Protein AF-A0A9P0AVJ1-F1 (afdb_monomer)

Sequence (178 aa):
MFFQSICCAILVTCVFGRQLQISNSFMTGITVSVTGYSDIQMSSLSNHNLNVEEPWSGIITACHSYCGDDVRTQAQLTLSSKGDSYAVSLVNGFNIRIRIETQKPCNGTLCYSDLLSLCPQENRIIKSNRVVACMNTPSLFEKECPEAIVTDGEKSSKTKSCHNPGQLYRVNFGKDFE

Radius of gyration: 19.52 Å; Cα contacts (8 Å, |Δi|>4): 404; chains: 1; bounding box: 39×33×84 Å

Mean predicted aligned error: 6.67 Å

pLDDT: mean 88.77, std 14.15, range [38.09, 98.12]

Structure (mmCIF, N/CA/C/O backbone):
data_AF-A0A9P0AVJ1-F1
#
_entry.id   AF-A0A9P0AVJ1-F1
#
loop_
_atom_site.group_PDB
_atom_site.id
_atom_site.type_symbol
_atom_site.label_atom_id
_atom_site.label_alt_id
_atom_site.label_comp_id
_atom_site.label_asym_id
_atom_site.label_entity_id
_atom_site.label_seq_id
_atom_site.pdbx_PDB_ins_code
_atom_site.Cartn_x
_atom_site.Cartn_y
_atom_site.Cartn_z
_atom_site.occupancy
_atom_site.B_iso_or_equiv
_atom_site.auth_seq_id
_atom_site.auth_comp_id
_atom_site.auth_asym_id
_atom_site.auth_atom_id
_atom_site.pdbx_PDB_model_num
ATOM 1 N N . MET A 1 1 ? 4.311 16.770 63.824 1.00 38.09 1 MET A N 1
ATOM 2 C CA . MET A 1 1 ? 4.865 16.512 62.478 1.00 38.09 1 MET A CA 1
ATOM 3 C C . MET A 1 1 ? 3.823 15.727 61.699 1.00 38.09 1 MET A C 1
ATOM 5 O O . MET A 1 1 ? 3.626 14.556 61.983 1.00 38.09 1 MET A O 1
ATOM 9 N N . PHE A 1 2 ? 3.078 16.401 60.821 1.00 39.66 2 PHE A N 1
ATOM 10 C CA . PHE A 1 2 ? 2.084 15.777 59.944 1.00 39.66 2 PHE A CA 1
ATOM 11 C C . PHE A 1 2 ? 2.805 15.265 58.692 1.00 39.66 2 PHE A C 1
ATOM 13 O O . PHE A 1 2 ? 3.333 16.068 57.928 1.00 39.66 2 PHE A O 1
ATOM 20 N N . PHE A 1 3 ? 2.863 13.947 58.493 1.00 41.53 3 PHE A N 1
ATOM 21 C CA . PHE A 1 3 ? 3.306 13.361 57.227 1.00 41.53 3 PHE A CA 1
ATOM 22 C C . PHE A 1 3 ? 2.096 13.253 56.301 1.00 41.53 3 PHE A C 1
ATOM 24 O O . PHE A 1 3 ? 1.260 12.359 56.424 1.00 41.53 3 PHE A O 1
ATOM 31 N N . GLN A 1 4 ? 1.983 14.222 55.401 1.00 43.44 4 GLN A N 1
ATOM 32 C CA . GLN A 1 4 ? 0.971 14.264 54.360 1.00 43.44 4 GLN A CA 1
ATOM 33 C C . GLN A 1 4 ? 1.383 13.268 53.268 1.00 43.44 4 GLN A C 1
ATOM 35 O O . GLN A 1 4 ? 2.312 13.518 52.505 1.00 43.4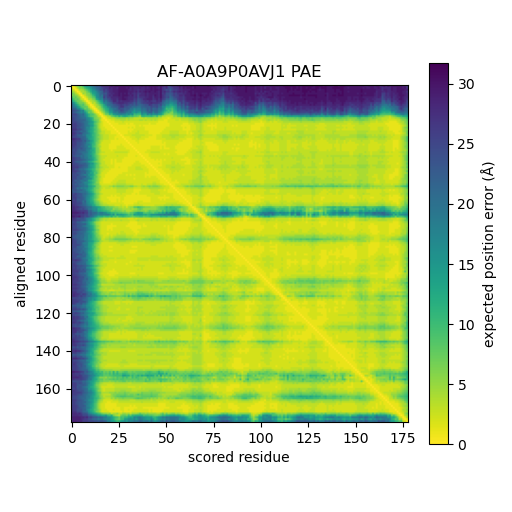4 4 GLN A O 1
ATOM 40 N N . SER A 1 5 ? 0.736 12.098 53.248 1.00 47.72 5 SER A N 1
ATOM 41 C CA . SER A 1 5 ? 0.901 11.114 52.176 1.00 47.72 5 SER A CA 1
ATOM 42 C C . SER A 1 5 ? 0.379 11.706 50.873 1.00 47.72 5 SER A C 1
ATOM 44 O O . SER A 1 5 ? -0.827 11.848 50.674 1.00 47.72 5 SER A O 1
ATOM 46 N N . ILE A 1 6 ? 1.306 12.069 49.991 1.00 54.75 6 ILE A N 1
ATOM 47 C CA . ILE A 1 6 ? 1.024 12.428 48.605 1.00 54.75 6 ILE A CA 1
ATOM 48 C C . ILE A 1 6 ? 0.652 11.127 47.895 1.00 54.75 6 ILE A C 1
ATOM 50 O O . ILE A 1 6 ? 1.509 10.336 47.506 1.00 54.75 6 ILE A O 1
ATOM 54 N N . CYS A 1 7 ? -0.649 10.879 47.777 1.00 45.50 7 CYS A N 1
ATOM 55 C CA . CYS A 1 7 ? -1.180 9.831 46.922 1.00 45.50 7 CYS A CA 1
ATOM 56 C C . CYS A 1 7 ? -0.970 10.293 45.472 1.00 45.50 7 CYS A C 1
ATOM 58 O O . CYS A 1 7 ? -1.772 11.056 44.934 1.00 45.50 7 CYS A O 1
ATOM 60 N N . CYS A 1 8 ? 0.154 9.906 44.861 1.00 47.50 8 CYS A N 1
ATOM 61 C CA . CYS A 1 8 ? 0.362 10.047 43.423 1.00 47.50 8 CYS A CA 1
ATOM 62 C C . CYS A 1 8 ? -0.719 9.231 42.708 1.00 47.50 8 CYS A C 1
ATOM 64 O O . CYS A 1 8 ? -0.589 8.020 42.542 1.00 47.50 8 CYS A O 1
ATOM 66 N N . ALA A 1 9 ? -1.800 9.895 42.303 1.00 53.12 9 ALA A N 1
ATOM 67 C CA . ALA A 1 9 ? -2.758 9.345 41.364 1.00 53.12 9 ALA A CA 1
ATOM 68 C C . ALA A 1 9 ? -2.047 9.200 40.014 1.00 53.12 9 ALA A C 1
ATOM 70 O O . ALA A 1 9 ? -1.977 10.137 39.221 1.00 53.12 9 ALA A O 1
ATOM 71 N N . ILE A 1 10 ? -1.460 8.027 39.779 1.00 54.81 10 ILE A N 1
ATOM 72 C CA . ILE A 1 10 ? -1.000 7.625 38.455 1.00 54.81 10 ILE A CA 1
ATOM 73 C C . ILE A 1 10 ? -2.270 7.472 37.616 1.00 54.81 10 ILE A C 1
ATOM 75 O O . ILE A 1 10 ? -2.976 6.469 37.704 1.00 54.81 10 ILE A O 1
ATOM 79 N N . LEU A 1 11 ? -2.594 8.511 36.847 1.00 50.88 11 LEU A N 1
ATOM 80 C CA . LEU A 1 11 ? -3.543 8.441 35.743 1.00 50.88 11 LEU A CA 1
ATOM 81 C C . LEU A 1 11 ? -2.966 7.457 34.723 1.00 50.88 11 LEU A C 1
ATOM 83 O O . LEU A 1 11 ? -2.191 7.829 33.846 1.00 50.88 11 LEU A O 1
ATOM 87 N N . VAL A 1 12 ? -3.309 6.177 34.870 1.00 51.28 12 VAL A N 1
ATOM 88 C CA . VAL A 1 12 ? -3.107 5.180 33.822 1.00 51.28 12 VAL A CA 1
ATOM 89 C C . VAL A 1 12 ? -4.115 5.521 32.734 1.00 51.28 12 VAL A C 1
ATOM 91 O O . VAL A 1 12 ? -5.261 5.079 32.761 1.00 51.28 12 VAL A O 1
ATOM 94 N N . THR A 1 13 ? -3.724 6.378 31.796 1.00 53.91 13 THR A N 1
ATOM 95 C CA . THR A 1 13 ? -4.471 6.520 30.552 1.00 53.91 13 THR A CA 1
ATOM 96 C C . THR A 1 13 ? -4.342 5.190 29.824 1.00 53.91 13 THR A C 1
ATOM 98 O O . THR A 1 13 ? -3.261 4.852 29.343 1.00 53.91 13 THR A O 1
ATOM 101 N N . CYS A 1 14 ? -5.416 4.400 29.792 1.00 53.09 14 CYS A N 1
ATOM 102 C CA . CYS A 1 14 ? -5.496 3.241 28.915 1.00 53.09 14 CYS A CA 1
ATOM 103 C C . CYS A 1 14 ? -5.327 3.739 27.477 1.00 53.09 14 CYS A C 1
ATOM 105 O O . CYS A 1 14 ? -6.245 4.326 26.908 1.00 53.09 14 CYS A O 1
ATOM 107 N N . VAL A 1 15 ? -4.136 3.549 26.911 1.00 56.91 15 VAL A N 1
ATOM 108 C CA . VAL A 1 15 ? -3.903 3.767 25.487 1.00 56.91 15 VAL A CA 1
ATOM 109 C C . VAL A 1 15 ? -4.662 2.661 24.765 1.00 56.91 15 VAL A C 1
ATOM 111 O O . VAL A 1 15 ? -4.316 1.483 24.870 1.00 56.91 15 VAL A O 1
ATOM 114 N N . PHE A 1 16 ? -5.748 3.024 24.089 1.00 70.50 16 PHE A N 1
ATOM 115 C CA . PHE A 1 16 ? -6.471 2.098 23.231 1.00 70.50 16 PHE A CA 1
ATOM 116 C C . PHE A 1 16 ? -5.642 1.915 21.957 1.00 70.50 16 PHE A C 1
ATOM 118 O O . PHE A 1 16 ? -5.587 2.790 21.097 1.00 70.50 16 PHE A O 1
ATOM 125 N N . GLY A 1 17 ? -4.918 0.800 21.882 1.00 81.62 17 GLY A N 1
ATOM 126 C CA . GLY A 1 17 ? -4.197 0.407 20.678 1.00 81.62 17 GLY A CA 1
ATOM 127 C C . GLY A 1 17 ? -5.128 -0.281 19.680 1.00 81.62 17 GLY A C 1
ATOM 128 O O . GLY A 1 17 ? -5.983 -1.080 20.067 1.00 81.62 17 GLY A O 1
ATOM 129 N N . ARG A 1 18 ? -4.944 -0.011 18.388 1.00 89.38 18 ARG A N 1
ATOM 130 C CA . ARG A 1 18 ? -5.561 -0.764 17.288 1.00 89.38 18 ARG A CA 1
ATOM 131 C C . ARG A 1 18 ? -4.573 -1.805 16.781 1.00 89.38 18 ARG A C 1
ATOM 133 O O . ARG A 1 18 ? -3.392 -1.512 16.609 1.00 89.38 18 ARG A O 1
ATOM 140 N N . GLN A 1 19 ? -5.057 -3.014 16.519 1.00 90.88 19 GLN A N 1
ATOM 141 C CA . GLN A 1 19 ? -4.244 -4.056 15.903 1.00 90.88 19 GLN A CA 1
ATOM 142 C C . GLN A 1 19 ? -4.333 -3.949 14.377 1.00 90.88 19 GLN A C 1
ATOM 144 O O . GLN A 1 19 ? -5.420 -3.954 13.801 1.00 90.88 19 GLN A O 1
ATOM 149 N N . LEU A 1 20 ? -3.175 -3.885 13.730 1.00 95.38 20 LEU A N 1
ATOM 150 C CA . LEU A 1 20 ? -2.985 -4.047 12.297 1.00 95.38 20 LEU A CA 1
ATOM 151 C C . LEU A 1 20 ? -2.276 -5.374 12.044 1.00 95.38 20 LEU A C 1
ATOM 153 O O . LEU A 1 20 ? -1.372 -5.758 12.786 1.00 95.38 20 LEU A O 1
ATOM 157 N N . GLN A 1 21 ? -2.648 -6.063 10.973 1.00 97.56 21 GLN A N 1
ATOM 158 C C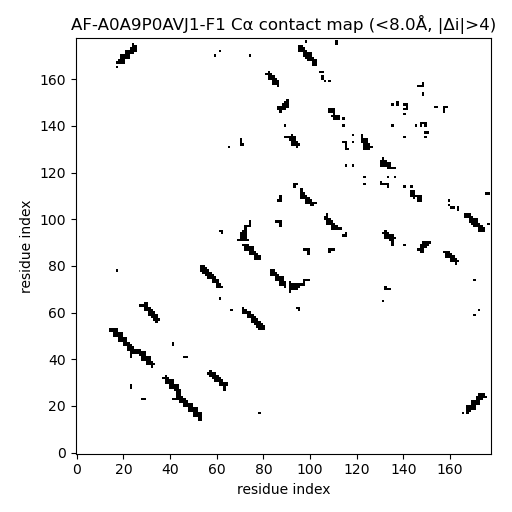A . GLN A 1 21 ? -1.893 -7.206 10.481 1.00 97.56 21 GLN A CA 1
ATOM 159 C C . GLN A 1 21 ? -1.199 -6.832 9.175 1.00 97.56 21 GLN A C 1
ATOM 161 O O . GLN A 1 21 ? -1.807 -6.283 8.262 1.00 97.56 21 GLN A O 1
ATOM 166 N N . ILE A 1 22 ? 0.081 -7.138 9.068 1.00 98.12 22 ILE A N 1
ATOM 167 C CA . ILE A 1 22 ? 0.860 -6.974 7.847 1.00 98.12 22 ILE A CA 1
ATOM 168 C C . ILE A 1 22 ? 1.186 -8.373 7.347 1.00 98.12 22 ILE A C 1
ATOM 170 O O . ILE A 1 22 ? 1.587 -9.227 8.135 1.00 98.12 22 ILE A O 1
ATOM 174 N N . SER A 1 23 ? 0.986 -8.625 6.059 1.00 97.38 23 SER A N 1
ATOM 175 C CA . SER A 1 23 ? 1.204 -9.935 5.453 1.00 97.38 23 SER A CA 1
ATOM 176 C C . SER A 1 23 ? 2.159 -9.830 4.273 1.00 97.38 23 SER A C 1
ATOM 178 O O . SER A 1 23 ? 1.994 -8.966 3.412 1.00 97.38 23 SER A O 1
ATOM 180 N N . ASN A 1 24 ? 3.153 -10.714 4.246 1.00 96.62 24 ASN A N 1
ATOM 181 C CA . ASN A 1 24 ? 4.025 -10.932 3.105 1.00 96.62 24 ASN A CA 1
ATOM 182 C C . ASN A 1 24 ? 3.632 -12.245 2.425 1.00 96.62 24 ASN A C 1
ATOM 184 O O . ASN A 1 24 ? 4.008 -13.315 2.895 1.00 96.62 24 ASN A O 1
ATOM 188 N N . SER A 1 25 ? 2.944 -12.157 1.294 1.00 94.94 25 SER A N 1
ATOM 189 C CA . SER A 1 25 ? 2.544 -13.302 0.472 1.00 94.94 25 SER A CA 1
ATOM 190 C C . SER A 1 25 ? 3.585 -13.668 -0.596 1.00 94.94 25 SER A C 1
ATOM 192 O O . SER A 1 25 ? 3.338 -14.528 -1.438 1.00 94.94 25 SER A O 1
ATOM 194 N N . PHE A 1 26 ? 4.762 -13.033 -0.605 1.00 92.88 26 PHE A N 1
ATOM 195 C CA . PHE A 1 26 ? 5.847 -13.413 -1.507 1.00 92.88 26 PHE A CA 1
ATOM 196 C C . PHE A 1 26 ? 6.619 -14.635 -0.996 1.00 92.88 26 PHE A C 1
ATOM 198 O O . PHE A 1 26 ? 6.802 -14.839 0.204 1.00 92.88 26 PHE A O 1
ATOM 205 N N . MET A 1 27 ? 7.195 -15.389 -1.938 1.00 93.56 27 MET A N 1
ATOM 206 C CA . MET A 1 27 ? 8.167 -16.462 -1.668 1.00 93.56 27 MET A CA 1
ATOM 207 C C . MET A 1 27 ? 9.556 -15.940 -1.258 1.00 93.56 27 MET A C 1
ATOM 209 O O . MET A 1 27 ? 10.484 -16.717 -1.050 1.00 93.56 27 MET A O 1
ATOM 213 N N . THR A 1 28 ? 9.708 -14.625 -1.129 1.00 93.44 28 THR A N 1
ATOM 214 C CA . THR A 1 28 ? 10.938 -13.938 -0.724 1.00 93.44 28 THR A CA 1
ATOM 215 C C . THR A 1 28 ? 10.651 -12.987 0.429 1.00 93.44 28 THR A C 1
ATOM 217 O O . THR A 1 28 ? 9.512 -12.555 0.608 1.00 93.44 28 THR A O 1
ATOM 220 N N . GLY A 1 29 ? 11.688 -12.609 1.176 1.00 95.12 29 GLY A N 1
ATOM 221 C CA . GLY A 1 29 ? 11.555 -11.570 2.193 1.00 95.12 29 GLY A CA 1
ATOM 222 C C . GLY A 1 29 ? 11.257 -10.186 1.604 1.00 95.12 29 GLY A C 1
ATOM 223 O O . GLY A 1 29 ? 11.582 -9.906 0.443 1.00 95.12 29 GLY A O 1
ATOM 224 N N . ILE A 1 30 ? 10.644 -9.337 2.424 1.00 96.50 30 ILE A N 1
ATOM 225 C CA . ILE A 1 30 ? 10.399 -7.918 2.146 1.00 96.50 30 ILE A CA 1
ATOM 226 C C . ILE A 1 30 ? 10.783 -7.075 3.363 1.00 96.50 30 ILE A C 1
ATOM 228 O O . ILE A 1 30 ? 10.720 -7.539 4.501 1.00 96.50 30 ILE A O 1
ATOM 232 N N . THR A 1 31 ? 11.147 -5.822 3.115 1.00 96.75 31 THR A N 1
ATOM 233 C CA . THR A 1 31 ? 11.219 -4.784 4.146 1.00 96.75 31 THR A CA 1
ATOM 234 C C . THR A 1 31 ? 9.940 -3.964 4.091 1.00 96.75 31 THR A C 1
ATOM 236 O O . THR A 1 31 ? 9.571 -3.484 3.019 1.00 96.75 31 THR A O 1
ATOM 239 N N . VAL A 1 32 ? 9.268 -3.800 5.229 1.00 97.62 32 VAL A N 1
ATOM 240 C CA . VAL A 1 32 ? 8.060 -2.980 5.364 1.00 97.62 32 VAL A CA 1
ATOM 241 C C . VAL A 1 32 ? 8.381 -1.732 6.174 1.00 97.62 32 VAL A C 1
ATOM 243 O O . VAL A 1 32 ? 8.914 -1.835 7.275 1.00 97.62 32 VAL A O 1
ATOM 246 N N . SER A 1 33 ? 8.002 -0.568 5.652 1.00 96.88 33 SER A N 1
ATOM 247 C CA . SER A 1 33 ? 8.104 0.715 6.350 1.00 96.88 33 SER A CA 1
ATOM 248 C C . SER A 1 33 ? 6.715 1.175 6.780 1.00 96.88 33 SER A C 1
ATOM 250 O O . SER A 1 33 ? 5.788 1.192 5.962 1.00 96.88 33 SER A O 1
ATOM 252 N N . VAL A 1 34 ? 6.579 1.572 8.046 1.00 97.69 34 VAL A N 1
ATOM 253 C CA . VAL A 1 34 ? 5.324 2.053 8.640 1.00 97.69 34 VAL A CA 1
ATOM 254 C C . VAL A 1 34 ? 5.559 3.405 9.304 1.00 97.69 34 VAL A C 1
ATOM 256 O O . VAL A 1 34 ? 6.490 3.559 10.091 1.00 97.69 34 VAL A O 1
ATOM 259 N N . THR A 1 35 ? 4.714 4.396 9.013 1.00 97.44 35 THR A N 1
ATOM 260 C CA . THR A 1 35 ? 4.827 5.734 9.619 1.00 97.44 35 THR A CA 1
ATOM 261 C C . THR A 1 35 ? 4.842 5.669 11.147 1.00 97.44 35 THR A C 1
ATOM 263 O O . THR A 1 35 ? 3.874 5.222 11.762 1.00 97.44 35 THR A O 1
ATOM 266 N N . GLY A 1 36 ? 5.924 6.173 11.747 1.00 96.38 36 GLY A N 1
ATOM 267 C CA . GLY A 1 36 ? 6.106 6.229 13.201 1.00 96.38 36 GLY A CA 1
ATOM 268 C C . GLY A 1 36 ? 6.746 4.983 13.820 1.00 96.38 36 GLY A C 1
ATOM 269 O O . GLY A 1 36 ? 6.916 4.947 15.033 1.00 96.38 36 GLY A O 1
ATOM 270 N N . TYR A 1 37 ? 7.130 3.990 13.014 1.00 96.62 37 TYR A N 1
ATOM 271 C CA . TYR A 1 37 ? 7.743 2.745 13.479 1.00 96.62 37 TYR A CA 1
ATOM 272 C C . TYR A 1 37 ? 9.051 2.469 12.736 1.00 96.62 37 TYR A C 1
ATOM 274 O O . TYR A 1 37 ? 9.285 2.975 11.639 1.00 96.62 37 TYR A O 1
ATOM 282 N N . SER A 1 38 ? 9.915 1.655 13.343 1.00 95.94 38 SER A N 1
ATOM 283 C CA . SER A 1 38 ? 11.104 1.128 12.675 1.00 95.94 38 SER A CA 1
ATOM 284 C C . SER A 1 38 ? 10.716 0.172 11.549 1.00 95.94 38 SER A C 1
ATOM 286 O O . SER A 1 38 ? 9.711 -0.533 11.659 1.00 95.94 38 SER A O 1
ATOM 288 N N . ASP A 1 39 ? 11.556 0.083 10.521 1.00 96.06 39 ASP A N 1
ATOM 289 C CA . ASP A 1 39 ? 11.365 -0.881 9.439 1.00 96.06 39 ASP A CA 1
ATOM 290 C C . ASP A 1 39 ? 11.272 -2.324 9.957 1.00 96.06 39 ASP A C 1
ATOM 292 O O . ASP A 1 39 ? 12.007 -2.749 10.853 1.00 96.06 39 ASP A O 1
ATOM 296 N N . ILE A 1 40 ? 10.368 -3.090 9.353 1.00 96.75 40 ILE A N 1
ATOM 297 C CA . ILE A 1 40 ? 10.059 -4.469 9.717 1.00 96.75 40 ILE A CA 1
ATOM 298 C C . ILE A 1 40 ? 10.599 -5.382 8.621 1.00 96.75 40 ILE A C 1
ATOM 300 O O . ILE A 1 40 ? 10.170 -5.319 7.468 1.00 96.75 40 ILE A O 1
ATOM 304 N N . GLN A 1 41 ? 11.527 -6.262 8.984 1.00 97.06 41 GLN A N 1
ATOM 305 C CA . GLN A 1 41 ? 12.010 -7.318 8.098 1.00 97.06 41 GLN A CA 1
ATOM 306 C C . GLN A 1 41 ? 11.056 -8.509 8.170 1.00 97.06 41 GLN A C 1
ATOM 308 O O . GLN A 1 41 ? 10.911 -9.133 9.221 1.00 97.06 41 GLN A O 1
ATOM 313 N N . MET A 1 42 ? 10.402 -8.831 7.056 1.00 97.19 42 MET A N 1
ATOM 314 C CA . MET A 1 42 ? 9.449 -9.934 6.973 1.00 97.19 42 MET A CA 1
ATOM 315 C C . MET A 1 42 ? 10.002 -11.059 6.105 1.00 97.19 42 MET A C 1
ATOM 317 O O . MET A 1 42 ? 10.382 -10.844 4.954 1.00 97.19 42 MET A O 1
ATOM 321 N N . SER A 1 43 ? 10.004 -12.282 6.636 1.00 96.62 43 SER A N 1
ATOM 322 C CA . SER A 1 43 ? 10.304 -13.496 5.869 1.00 96.62 43 SER A CA 1
ATOM 323 C C . SER A 1 43 ? 9.206 -13.793 4.843 1.00 96.62 43 SER A C 1
ATOM 325 O O . SER A 1 43 ? 8.124 -13.201 4.889 1.00 96.62 43 SER A O 1
ATOM 327 N N . SER A 1 44 ? 9.472 -14.706 3.910 1.00 95.81 44 SER A N 1
ATOM 328 C CA . SER A 1 44 ? 8.470 -15.183 2.953 1.00 95.81 44 SER A CA 1
ATOM 329 C C . SER A 1 44 ? 7.246 -15.778 3.653 1.00 95.81 44 SER A C 1
ATOM 331 O O . SER A 1 44 ? 7.378 -16.391 4.712 1.00 95.81 44 SER A O 1
ATOM 333 N N . LEU A 1 45 ? 6.065 -15.602 3.052 1.00 95.38 45 LEU A N 1
ATOM 334 C CA . LEU A 1 45 ? 4.790 -16.173 3.519 1.00 95.38 45 LEU A CA 1
ATOM 335 C C . LEU A 1 45 ? 4.502 -15.933 5.016 1.00 95.38 45 LEU A C 1
ATOM 337 O O . LEU A 1 45 ? 4.012 -16.819 5.717 1.00 95.38 45 LEU A O 1
ATOM 341 N N . SER A 1 46 ? 4.841 -14.748 5.527 1.00 96.56 46 SER A N 1
ATOM 342 C CA . SER A 1 46 ? 4.763 -14.431 6.957 1.00 96.56 46 SER A CA 1
ATOM 343 C C . SER A 1 46 ? 3.734 -13.348 7.268 1.00 96.56 46 SER A C 1
ATOM 345 O O . SER A 1 46 ? 3.369 -12.540 6.416 1.00 96.56 46 SER A O 1
ATOM 347 N N . ASN A 1 47 ? 3.271 -13.326 8.519 1.00 97.06 47 ASN A N 1
ATOM 348 C CA . ASN A 1 47 ? 2.390 -12.290 9.046 1.00 97.06 47 ASN A CA 1
ATOM 349 C C . ASN A 1 47 ? 3.059 -11.600 10.237 1.00 97.06 47 ASN A C 1
ATOM 351 O O . ASN A 1 47 ? 3.736 -12.247 11.034 1.00 97.06 47 ASN A O 1
ATOM 355 N N . HIS A 1 48 ? 2.823 -10.302 10.384 1.00 97.50 48 HIS A N 1
ATOM 356 C CA . HIS A 1 48 ? 3.285 -9.496 11.502 1.00 97.50 48 HIS A CA 1
ATOM 357 C C . HIS A 1 48 ? 2.111 -8.713 12.089 1.00 97.50 48 HIS A C 1
ATOM 359 O O . HIS A 1 48 ? 1.384 -8.044 11.359 1.00 97.50 48 HIS A O 1
ATOM 365 N N . ASN A 1 49 ? 1.920 -8.798 13.403 1.00 97.00 49 ASN A N 1
ATOM 366 C CA . ASN A 1 49 ? 0.898 -8.023 14.099 1.00 97.00 49 ASN A CA 1
ATOM 367 C C . ASN A 1 49 ? 1.542 -6.758 14.661 1.00 97.00 49 ASN A C 1
ATOM 369 O O . ASN A 1 49 ? 2.477 -6.847 15.453 1.00 97.00 49 ASN A O 1
ATOM 373 N N . LEU A 1 50 ? 1.015 -5.604 14.272 1.00 95.88 50 LEU A N 1
ATOM 374 C CA . LEU A 1 50 ? 1.459 -4.296 14.722 1.00 95.88 50 LEU A CA 1
ATOM 375 C C . LEU A 1 50 ? 0.359 -3.652 15.562 1.00 95.88 50 LEU A C 1
ATOM 377 O O . LEU A 1 50 ? -0.785 -3.564 15.124 1.00 95.88 50 LEU A O 1
ATOM 381 N N . ASN A 1 51 ? 0.710 -3.168 16.749 1.00 94.56 51 ASN A N 1
ATOM 382 C CA . ASN A 1 51 ? -0.193 -2.360 17.559 1.00 94.56 51 ASN A CA 1
ATOM 383 C C . ASN A 1 51 ? 0.105 -0.883 17.304 1.00 94.56 51 ASN A C 1
ATOM 385 O O . ASN A 1 51 ? 1.237 -0.443 17.511 1.00 94.56 51 ASN A O 1
ATOM 389 N N . VAL A 1 52 ? -0.908 -0.134 16.869 1.00 94.38 52 VAL A N 1
ATOM 390 C CA . VAL A 1 52 ? -0.817 1.312 16.651 1.00 94.38 52 VAL A CA 1
ATOM 391 C C . VAL A 1 52 ? -1.634 2.086 17.671 1.00 94.38 52 VAL A C 1
ATOM 393 O O . VAL A 1 52 ? -2.713 1.647 18.063 1.00 94.38 52 VAL A O 1
ATOM 396 N N . GLU A 1 53 ? -1.114 3.220 18.129 1.00 92.44 53 GLU A N 1
ATOM 397 C CA . GLU A 1 53 ? -1.797 4.068 19.112 1.00 92.44 53 GLU A CA 1
ATOM 398 C C . GLU A 1 53 ? -2.933 4.850 18.449 1.00 92.44 53 GLU A C 1
ATOM 400 O O . GLU A 1 53 ? -2.716 5.515 17.443 1.00 92.44 53 GLU A O 1
ATOM 405 N N . GLU A 1 54 ? -4.151 4.782 18.991 1.00 87.75 54 GLU A N 1
ATOM 406 C CA . GLU A 1 54 ? -5.284 5.534 18.450 1.00 87.75 54 GLU A CA 1
ATOM 407 C C . GLU A 1 54 ? -5.333 6.972 19.019 1.00 87.75 54 GLU A C 1
ATOM 409 O O . GLU A 1 54 ? -5.260 7.141 20.239 1.00 87.75 54 GLU A O 1
ATOM 414 N N . PRO A 1 55 ? -5.525 8.019 18.188 1.00 93.00 55 PRO A N 1
ATOM 415 C CA . PRO A 1 55 ? -5.680 7.979 16.736 1.00 93.00 55 PRO A CA 1
ATOM 416 C C . PRO A 1 55 ? -4.343 7.790 16.013 1.00 93.00 55 PRO A C 1
ATOM 418 O O . PRO A 1 55 ? -3.350 8.435 16.344 1.00 93.00 55 PRO A O 1
ATOM 421 N N . TRP A 1 56 ? -4.352 6.984 14.953 1.00 95.56 56 TRP A N 1
ATOM 422 C CA . TRP A 1 56 ? -3.182 6.785 14.100 1.00 95.56 56 TRP A CA 1
ATOM 423 C C . TRP A 1 56 ? -3.487 7.209 12.670 1.00 95.56 56 TRP A C 1
ATOM 425 O O . TRP A 1 56 ? -4.543 6.884 12.136 1.00 95.56 56 TRP A O 1
ATOM 435 N N . SER A 1 57 ? -2.558 7.902 12.018 1.00 97.31 57 SER A N 1
ATOM 436 C CA . SER A 1 57 ? -2.629 8.155 10.581 1.00 97.31 57 SER A CA 1
ATOM 437 C C . SER A 1 57 ? -1.258 7.957 9.969 1.00 97.31 57 SER A C 1
ATOM 439 O O . SER A 1 57 ? -0.281 8.543 10.433 1.00 97.31 57 SER A O 1
ATOM 441 N N . GLY A 1 58 ? -1.184 7.161 8.911 1.00 97.44 58 GLY A N 1
ATOM 442 C CA . GLY A 1 58 ? 0.102 6.803 8.346 1.00 97.44 58 GLY A CA 1
ATOM 443 C C . GLY A 1 58 ? 0.034 6.055 7.031 1.00 97.44 58 GLY A C 1
ATOM 444 O O . GLY A 1 58 ? -1.026 5.795 6.457 1.00 97.44 58 GLY A O 1
ATOM 445 N N . ILE A 1 59 ? 1.232 5.741 6.557 1.00 97.75 59 ILE A N 1
ATOM 446 C CA . ILE A 1 59 ? 1.503 5.043 5.314 1.00 97.75 59 ILE A CA 1
ATOM 447 C C . ILE A 1 59 ? 2.228 3.743 5.653 1.00 97.75 59 ILE A C 1
ATOM 449 O O . ILE A 1 59 ? 3.141 3.721 6.482 1.00 97.75 59 ILE A O 1
ATOM 453 N N . ILE A 1 60 ? 1.826 2.671 4.979 1.00 97.94 60 ILE A N 1
ATOM 454 C CA . ILE A 1 60 ? 2.497 1.375 4.990 1.00 97.94 60 ILE A CA 1
ATOM 455 C C . ILE A 1 60 ? 2.971 1.101 3.561 1.00 97.94 60 ILE A C 1
ATOM 457 O O . ILE A 1 60 ? 2.170 1.087 2.624 1.00 97.94 60 ILE A O 1
ATOM 461 N N . THR A 1 61 ? 4.276 0.899 3.389 1.00 97.00 61 THR A N 1
ATOM 462 C CA . THR A 1 61 ? 4.895 0.528 2.104 1.00 97.00 61 THR A CA 1
ATOM 463 C C . THR A 1 61 ? 5.802 -0.675 2.289 1.00 97.00 61 THR A C 1
ATOM 465 O O . THR A 1 61 ? 6.222 -0.969 3.406 1.00 97.00 61 THR A O 1
ATOM 468 N N . ALA A 1 62 ? 6.143 -1.348 1.196 1.00 96.06 62 ALA A N 1
ATOM 469 C CA . ALA A 1 62 ? 7.150 -2.394 1.221 1.00 96.06 62 ALA A CA 1
ATOM 470 C C . ALA A 1 62 ? 8.074 -2.313 0.013 1.00 96.06 62 ALA A C 1
ATOM 472 O O . ALA A 1 62 ? 7.759 -1.694 -1.005 1.00 96.06 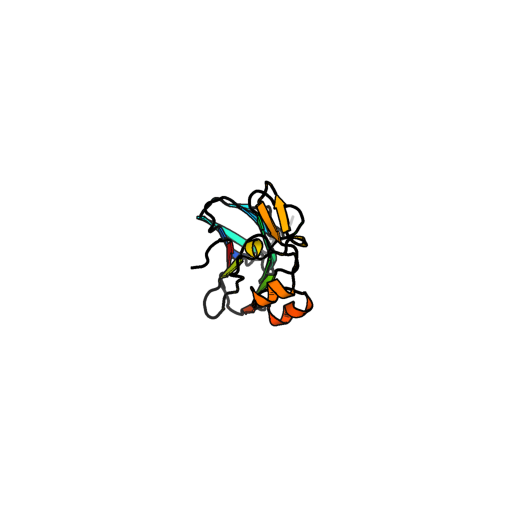62 ALA A O 1
ATOM 473 N N . CYS A 1 63 ? 9.209 -2.980 0.132 1.00 93.94 63 CYS A N 1
ATOM 474 C CA . CYS A 1 63 ? 10.176 -3.207 -0.926 1.00 93.94 63 CYS A CA 1
ATOM 475 C C . CYS A 1 63 ? 10.799 -4.596 -0.755 1.00 93.94 63 CYS A C 1
ATOM 477 O O . CYS A 1 63 ? 10.828 -5.154 0.342 1.00 93.94 63 CYS A O 1
ATOM 479 N N . HIS A 1 64 ? 11.318 -5.154 -1.849 1.00 91.38 64 HIS A N 1
ATOM 480 C CA . HIS A 1 64 ? 12.200 -6.319 -1.789 1.00 91.38 64 HIS A CA 1
ATOM 481 C C . HIS A 1 64 ? 13.607 -5.871 -1.351 1.00 91.38 64 HIS A C 1
ATOM 483 O O . HIS A 1 64 ? 13.768 -5.176 -0.356 1.00 91.38 64 HIS A O 1
ATOM 489 N N . SER A 1 65 ? 14.645 -6.220 -2.109 1.00 80.44 65 SER A N 1
ATOM 490 C CA . SER A 1 65 ? 16.024 -5.809 -1.834 1.00 80.44 65 SER A CA 1
ATOM 491 C C . SER A 1 65 ? 16.322 -4.349 -2.189 1.00 80.44 65 SER A C 1
ATOM 493 O O . SER A 1 65 ? 17.379 -3.843 -1.822 1.00 80.44 65 SER A O 1
ATOM 495 N N . TYR A 1 66 ? 15.429 -3.675 -2.923 1.00 81.38 66 TYR A N 1
ATOM 496 C CA . TYR A 1 66 ? 15.602 -2.287 -3.343 1.00 81.38 66 TYR A CA 1
ATOM 497 C C . TYR A 1 66 ? 14.429 -1.420 -2.899 1.00 81.38 66 TYR A C 1
ATOM 499 O O . TYR A 1 66 ? 13.294 -1.638 -3.318 1.00 81.38 66 TYR A O 1
ATOM 507 N N . CYS A 1 67 ? 14.742 -0.417 -2.085 1.00 80.50 67 CYS A N 1
ATOM 508 C CA . CYS A 1 67 ? 13.786 0.523 -1.511 1.00 80.50 67 CYS A CA 1
ATOM 509 C C . CYS A 1 67 ? 13.993 1.965 -2.036 1.00 80.50 67 CYS A C 1
ATOM 511 O O . CYS A 1 67 ? 13.284 2.873 -1.616 1.00 80.50 67 CYS A O 1
ATOM 513 N N . GLY A 1 68 ? 14.969 2.207 -2.919 1.00 71.31 68 GLY A N 1
ATOM 514 C CA . GLY A 1 68 ? 15.332 3.557 -3.376 1.00 71.31 68 GLY A CA 1
ATOM 515 C C . GLY A 1 68 ? 14.357 4.188 -4.382 1.00 71.31 68 GLY A C 1
ATOM 516 O O . GLY A 1 68 ? 13.497 3.506 -4.931 1.00 71.31 68 GLY A O 1
ATOM 517 N N . ASP A 1 69 ? 14.555 5.489 -4.624 1.00 69.12 69 ASP A N 1
ATOM 518 C CA . ASP A 1 69 ? 13.813 6.402 -5.523 1.00 69.12 69 ASP A CA 1
ATOM 519 C C . ASP A 1 69 ? 12.425 6.877 -5.046 1.00 69.12 69 ASP A C 1
ATOM 521 O O . ASP A 1 69 ? 11.728 7.542 -5.803 1.00 69.12 69 ASP A O 1
ATOM 525 N N . ASP A 1 70 ? 12.007 6.560 -3.814 1.00 84.25 70 ASP A N 1
ATOM 526 C CA . ASP A 1 70 ? 10.691 6.913 -3.227 1.00 84.25 70 ASP A CA 1
ATOM 527 C C . ASP A 1 70 ? 9.454 6.452 -4.030 1.00 84.25 70 ASP A C 1
ATOM 529 O O . ASP A 1 70 ? 8.311 6.704 -3.634 1.00 84.25 70 ASP A O 1
ATOM 533 N N . VAL A 1 71 ? 9.666 5.696 -5.114 1.00 93.25 71 VAL A N 1
ATOM 534 C CA . VAL A 1 71 ? 8.613 5.166 -5.979 1.00 93.25 71 VAL A CA 1
ATOM 535 C C . VAL A 1 71 ? 8.044 3.881 -5.403 1.00 93.25 71 VAL A C 1
ATOM 537 O O . VAL A 1 71 ? 8.607 2.796 -5.585 1.00 93.25 71 VAL A O 1
ATOM 540 N N . ARG A 1 72 ? 6.928 3.992 -4.680 1.00 93.88 72 ARG A N 1
ATOM 541 C CA . ARG A 1 72 ? 6.300 2.854 -4.002 1.00 93.88 72 ARG A CA 1
ATOM 542 C C . ARG A 1 72 ? 4.785 2.962 -3.962 1.00 93.88 72 ARG A C 1
ATOM 544 O O . ARG A 1 72 ? 4.234 4.032 -3.709 1.00 93.88 72 ARG A O 1
ATOM 551 N N . THR A 1 73 ? 4.144 1.805 -4.085 1.00 95.44 73 THR A N 1
ATOM 552 C CA . THR A 1 73 ? 2.728 1.633 -3.760 1.00 95.44 73 THR A CA 1
ATOM 553 C C . THR A 1 73 ? 2.523 1.888 -2.267 1.00 95.44 73 THR A C 1
ATOM 555 O O . THR A 1 73 ? 3.314 1.428 -1.437 1.00 95.44 73 THR A O 1
ATOM 558 N N . GLN A 1 74 ? 1.453 2.592 -1.907 1.00 96.62 74 GLN A N 1
ATOM 559 C CA . GLN A 1 74 ? 1.160 2.960 -0.524 1.00 96.62 74 GLN A CA 1
ATOM 560 C C . GL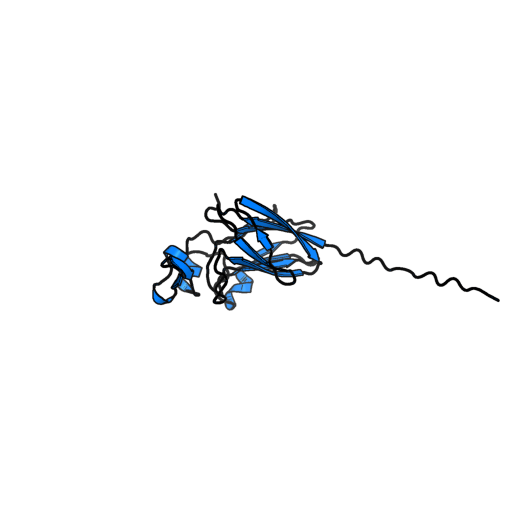N A 1 74 ? -0.187 2.401 -0.077 1.00 96.62 74 GLN A C 1
ATOM 562 O O . GLN A 1 74 ? -1.194 2.607 -0.748 1.00 96.62 74 GLN A O 1
ATOM 567 N N . ALA A 1 75 ? -0.231 1.774 1.095 1.00 98.00 75 ALA A N 1
ATOM 568 C CA . ALA A 1 75 ? -1.461 1.687 1.873 1.00 98.00 75 ALA A CA 1
ATOM 569 C C . ALA A 1 75 ? -1.526 2.904 2.798 1.00 98.00 75 ALA A C 1
ATOM 571 O O . ALA A 1 75 ? -0.669 3.070 3.664 1.00 98.00 75 ALA A O 1
ATOM 572 N N . GLN A 1 76 ? -2.525 3.759 2.605 1.00 98.00 76 GLN A N 1
ATOM 573 C CA . GLN A 1 76 ? -2.783 4.918 3.455 1.00 98.00 76 GLN A CA 1
ATOM 574 C C . GLN A 1 76 ? -3.936 4.581 4.391 1.00 98.00 76 GLN A C 1
ATOM 576 O O . GLN A 1 76 ? -4.972 4.107 3.926 1.00 98.00 76 GLN A O 1
ATOM 581 N N . LEU A 1 77 ? -3.757 4.799 5.691 1.00 97.75 77 LEU A N 1
ATOM 582 C CA . LEU A 1 77 ? -4.784 4.531 6.692 1.00 97.75 77 LEU A CA 1
ATOM 583 C C . LEU A 1 77 ? -4.842 5.666 7.713 1.00 97.75 77 LEU A C 1
ATOM 585 O O . LEU A 1 77 ? -3.817 6.202 8.135 1.00 97.75 77 LEU A O 1
ATOM 589 N N . THR A 1 78 ? -6.054 5.960 8.161 1.00 96.50 78 THR A N 1
ATOM 590 C CA . THR A 1 78 ? -6.341 6.765 9.345 1.00 96.50 78 THR A CA 1
ATOM 591 C C . THR A 1 78 ? -7.302 5.968 10.210 1.00 96.50 78 THR A C 1
ATOM 593 O O . THR A 1 78 ? -8.401 5.655 9.761 1.00 96.50 78 THR A O 1
ATOM 596 N N . LEU A 1 79 ? -6.886 5.626 11.426 1.00 95.06 79 LEU A N 1
ATOM 597 C CA . LEU A 1 79 ? -7.653 4.855 12.397 1.00 95.06 79 LEU A CA 1
ATOM 598 C C . LEU A 1 79 ? -8.045 5.757 13.561 1.00 95.06 79 LEU A C 1
ATOM 600 O O . LEU A 1 79 ? -7.178 6.382 14.181 1.00 95.06 79 LEU A O 1
ATOM 604 N N . SER A 1 80 ? -9.340 5.852 13.849 1.00 92.88 80 SER A N 1
ATOM 605 C CA . SER A 1 80 ? -9.831 6.732 14.906 1.00 92.88 80 SER A CA 1
ATOM 606 C C . SER A 1 80 ? -11.219 6.352 15.410 1.00 92.88 80 SER A C 1
ATOM 608 O O . SER A 1 80 ? -12.040 5.785 14.693 1.00 92.88 80 SER A O 1
ATOM 610 N N . SER A 1 81 ? -11.540 6.819 16.612 1.00 89.00 81 SER A N 1
ATOM 611 C CA . SER A 1 81 ? -12.853 6.650 17.238 1.00 89.00 81 SER A CA 1
ATOM 612 C C . SER A 1 81 ? -13.996 7.302 16.460 1.00 89.00 81 SER A C 1
ATOM 614 O O . SER A 1 81 ? -15.155 6.934 16.637 1.00 89.00 81 SER A O 1
ATOM 616 N N . LYS A 1 82 ? -13.693 8.251 15.566 1.00 89.44 82 LYS A N 1
ATOM 617 C CA . LYS A 1 82 ? -14.677 8.898 14.684 1.00 89.44 82 LYS A CA 1
ATOM 618 C C . LYS A 1 82 ? -14.964 8.086 13.420 1.00 89.44 82 LYS A C 1
ATOM 620 O O . LYS A 1 82 ? -15.876 8.422 12.669 1.00 89.44 82 LYS A O 1
ATOM 625 N N . GLY A 1 83 ? -14.225 7.008 13.197 1.00 92.44 83 GLY A N 1
ATOM 626 C CA . GLY A 1 83 ? -14.262 6.206 11.989 1.00 92.44 83 GLY A CA 1
ATOM 627 C C . GLY A 1 83 ? -12.887 6.116 11.352 1.00 92.44 83 GLY A C 1
ATOM 628 O O . GLY A 1 83 ? -12.042 7.005 11.492 1.00 92.44 83 GLY A O 1
ATOM 629 N N . ASP A 1 84 ? -12.708 5.025 10.629 1.00 95.69 84 ASP A N 1
ATOM 630 C CA . ASP A 1 84 ? -11.478 4.702 9.941 1.00 95.69 84 ASP A CA 1
ATOM 631 C C . ASP A 1 84 ? -11.608 5.075 8.464 1.00 95.69 84 ASP A C 1
ATOM 633 O O . ASP A 1 84 ? -12.682 4.951 7.865 1.00 95.69 84 ASP A O 1
ATOM 637 N N . SER A 1 85 ? -10.502 5.493 7.858 1.00 96.94 85 SER A N 1
ATOM 638 C CA . SER A 1 85 ? -10.401 5.712 6.418 1.00 96.94 85 SER A CA 1
ATOM 639 C C . SER A 1 85 ? -9.150 5.052 5.862 1.00 96.94 85 SER A C 1
ATOM 641 O O . SER A 1 85 ? -8.136 4.957 6.554 1.00 96.94 85 SER A O 1
ATOM 643 N N . TYR A 1 86 ? -9.234 4.526 4.646 1.00 97.88 86 TYR A N 1
ATOM 644 C CA . TYR A 1 86 ? -8.143 3.767 4.047 1.00 97.88 86 TYR A CA 1
ATOM 645 C C . TYR A 1 86 ? -8.219 3.764 2.525 1.00 97.88 86 TYR A C 1
ATOM 647 O O . TYR A 1 86 ? -9.298 3.809 1.932 1.00 97.88 86 TYR A O 1
ATOM 655 N N . ALA A 1 87 ? -7.053 3.695 1.891 1.00 97.94 87 ALA A N 1
ATOM 656 C CA . ALA A 1 87 ? -6.920 3.644 0.444 1.00 97.94 87 ALA A CA 1
ATOM 657 C C . ALA A 1 87 ? -5.597 2.995 0.033 1.00 97.94 87 ALA A C 1
ATOM 659 O O . ALA A 1 87 ? -4.595 3.089 0.747 1.00 97.94 87 ALA A O 1
ATOM 660 N N . VAL A 1 88 ? -5.575 2.405 -1.161 1.00 97.50 88 VAL A N 1
ATOM 661 C CA . VAL A 1 88 ? -4.323 2.172 -1.890 1.00 97.50 88 VAL A CA 1
ATOM 662 C C . VAL A 1 88 ? -4.022 3.425 -2.711 1.00 97.50 88 VAL A C 1
ATOM 664 O O . VAL A 1 88 ? -4.905 3.946 -3.386 1.00 97.50 88 VAL A O 1
ATOM 667 N N . SER A 1 89 ? -2.789 3.919 -2.653 1.00 96.94 89 SER A N 1
ATOM 668 C CA . SER A 1 89 ? -2.332 5.078 -3.419 1.00 96.94 89 SER A CA 1
ATOM 669 C C . SER A 1 89 ? -1.137 4.719 -4.295 1.00 96.94 89 SER A C 1
ATOM 671 O O . SER A 1 89 ? -0.189 4.065 -3.852 1.00 96.94 89 SER A O 1
ATOM 673 N N . LEU A 1 90 ? -1.214 5.172 -5.543 1.00 96.62 90 LEU A N 1
ATOM 674 C CA . LEU A 1 90 ? -0.210 5.067 -6.597 1.00 96.62 90 LEU A CA 1
ATOM 675 C C . LEU A 1 90 ? 0.326 6.443 -7.011 1.00 96.62 90 LEU A C 1
ATOM 677 O O . LEU A 1 90 ? 1.036 6.547 -8.009 1.00 96.62 90 LEU A O 1
ATOM 681 N N . VAL A 1 91 ? 0.010 7.499 -6.248 1.00 95.88 91 VAL A N 1
ATOM 682 C CA . VAL A 1 91 ? 0.481 8.874 -6.504 1.00 95.88 91 VAL A CA 1
ATOM 683 C C . VAL A 1 91 ? 2.007 8.919 -6.619 1.00 95.88 91 VAL A C 1
ATOM 685 O O . VAL A 1 91 ? 2.546 9.567 -7.516 1.00 95.88 91 VAL A O 1
ATOM 688 N N . ASN A 1 92 ? 2.700 8.151 -5.775 1.00 95.06 92 ASN A N 1
ATOM 689 C CA . ASN A 1 92 ? 4.158 8.047 -5.780 1.00 95.06 92 ASN A CA 1
ATOM 690 C C . ASN A 1 92 ? 4.673 6.929 -6.698 1.00 95.06 92 ASN A C 1
ATOM 692 O O . ASN A 1 92 ? 5.850 6.605 -6.658 1.00 95.06 92 ASN A O 1
ATOM 696 N N . GLY A 1 93 ? 3.830 6.325 -7.530 1.00 95.25 93 GLY A N 1
ATOM 697 C CA . GLY A 1 93 ? 4.206 5.205 -8.383 1.00 95.25 93 GLY A CA 1
ATOM 698 C C . GLY A 1 93 ? 3.860 3.834 -7.807 1.00 95.25 93 GLY A C 1
ATOM 699 O O . GLY A 1 93 ? 3.113 3.699 -6.839 1.00 95.25 93 GLY A O 1
ATOM 700 N N . PHE A 1 94 ? 4.407 2.801 -8.440 1.00 95.19 94 PHE A N 1
ATOM 701 C CA . PHE A 1 94 ? 4.122 1.405 -8.132 1.00 95.19 94 PHE A CA 1
ATOM 702 C C . PHE A 1 94 ? 5.403 0.583 -8.061 1.00 95.19 94 PHE A C 1
ATOM 704 O O . PHE A 1 94 ? 6.283 0.718 -8.905 1.00 95.19 94 PHE A O 1
ATOM 711 N N . ASN A 1 95 ? 5.488 -0.331 -7.102 1.00 94.19 95 ASN A N 1
ATOM 712 C CA . ASN A 1 95 ? 6.586 -1.297 -7.019 1.00 94.19 95 ASN A CA 1
ATOM 713 C C . ASN A 1 95 ? 6.091 -2.702 -6.657 1.00 94.19 95 ASN A C 1
ATOM 715 O O . ASN A 1 95 ? 6.527 -3.694 -7.233 1.00 94.19 95 ASN A O 1
ATOM 719 N N . ILE A 1 96 ? 5.161 -2.782 -5.710 1.00 93.06 96 ILE A N 1
ATOM 720 C CA . ILE A 1 96 ? 4.606 -4.017 -5.170 1.00 93.06 96 ILE A CA 1
ATOM 721 C C . ILE A 1 96 ? 3.085 -3.876 -5.124 1.00 93.06 96 ILE A C 1
ATOM 723 O O . ILE A 1 96 ? 2.563 -2.808 -4.805 1.00 93.06 96 ILE A O 1
ATOM 727 N N . ARG A 1 97 ? 2.351 -4.951 -5.420 1.00 93.81 97 ARG A N 1
ATOM 728 C CA . ARG A 1 97 ? 0.892 -4.954 -5.262 1.00 93.81 97 ARG A CA 1
ATOM 729 C C . ARG A 1 97 ? 0.507 -4.984 -3.789 1.00 93.81 97 ARG A C 1
ATOM 731 O O . ARG A 1 97 ? 1.098 -5.720 -2.998 1.00 93.81 97 ARG A O 1
ATOM 738 N N . ILE A 1 98 ? -0.515 -4.206 -3.450 1.00 94.75 98 ILE A N 1
ATOM 739 C CA . ILE A 1 98 ? -1.053 -4.096 -2.095 1.00 94.75 98 ILE A CA 1
ATOM 740 C C . ILE A 1 98 ? -2.561 -4.332 -2.127 1.00 94.75 98 ILE A C 1
ATOM 742 O O . ILE A 1 98 ? -3.269 -3.821 -3.000 1.00 94.75 98 ILE A O 1
ATOM 746 N N . ARG A 1 99 ? -3.044 -5.065 -1.125 1.00 95.38 99 ARG A N 1
ATOM 747 C CA . ARG A 1 99 ? -4.456 -5.174 -0.768 1.00 95.38 99 ARG A CA 1
ATOM 748 C C . ARG A 1 99 ? -4.630 -4.779 0.692 1.00 95.38 99 ARG A C 1
ATOM 750 O O . ARG A 1 99 ? -3.890 -5.243 1.555 1.00 95.38 99 ARG A O 1
ATOM 757 N N . ILE A 1 100 ? -5.622 -3.942 0.963 1.00 97.44 100 ILE A N 1
ATOM 758 C CA . ILE A 1 100 ? -6.107 -3.682 2.317 1.00 97.44 100 ILE A CA 1
ATOM 759 C C . ILE A 1 100 ? -7.355 -4.539 2.502 1.00 97.44 100 ILE A C 1
ATOM 761 O O . ILE A 1 100 ? -8.398 -4.270 1.908 1.00 97.44 100 ILE A O 1
ATOM 765 N N . GLU A 1 101 ? -7.236 -5.597 3.293 1.00 96.06 101 GLU A N 1
ATOM 766 C CA . GLU A 1 101 ? -8.339 -6.478 3.660 1.00 96.06 101 GLU A CA 1
ATOM 767 C C . GLU A 1 101 ? -9.014 -5.965 4.931 1.00 96.06 101 GLU A C 1
ATOM 769 O O . GLU A 1 101 ? -8.362 -5.500 5.872 1.00 96.06 101 GLU A O 1
ATOM 774 N N . THR A 1 102 ? -10.335 -6.090 4.957 1.00 95.81 102 THR A N 1
ATOM 775 C CA . THR A 1 102 ? -11.180 -5.745 6.096 1.00 95.81 102 THR A CA 1
ATOM 776 C C . THR A 1 102 ? -12.175 -6.872 6.358 1.00 95.81 102 THR A C 1
ATOM 778 O O . THR A 1 102 ? -12.306 -7.827 5.591 1.00 95.81 102 THR A O 1
ATOM 781 N N . GLN A 1 103 ? -12.861 -6.774 7.487 1.00 93.12 103 GLN A N 1
ATOM 782 C CA . GLN A 1 103 ? -13.964 -7.646 7.869 1.00 93.12 103 GLN A CA 1
ATOM 783 C C . GLN A 1 103 ? -15.284 -6.960 7.520 1.00 93.12 103 GLN A C 1
ATOM 785 O O . GLN A 1 103 ? -15.392 -5.733 7.578 1.00 93.12 103 GLN A O 1
ATOM 790 N N . LYS A 1 104 ? -16.311 -7.758 7.209 1.00 90.75 104 LYS A N 1
ATOM 791 C CA . LYS A 1 104 ? -17.669 -7.236 7.018 1.00 90.75 104 LYS A CA 1
ATOM 792 C C . LYS A 1 104 ? -18.115 -6.469 8.278 1.00 90.75 104 LYS A C 1
ATOM 794 O O . LYS A 1 104 ? -17.809 -6.918 9.381 1.00 90.75 104 LYS A O 1
ATOM 799 N N . PRO A 1 105 ? -18.847 -5.350 8.137 1.00 91.50 105 PRO A N 1
ATOM 800 C CA . PRO A 1 105 ? -19.494 -4.855 6.915 1.00 91.50 105 PRO A CA 1
ATOM 801 C C . PRO A 1 105 ? -18.591 -4.013 5.999 1.00 91.50 105 PRO A C 1
ATOM 803 O O . PRO A 1 105 ? -19.064 -3.519 4.978 1.00 91.50 105 PRO A O 1
ATOM 806 N N . CYS A 1 106 ? -17.320 -3.827 6.346 1.00 94.69 106 CYS A N 1
ATOM 807 C CA . CYS A 1 106 ? -16.397 -3.019 5.564 1.00 94.69 106 CYS A CA 1
ATOM 808 C C . CYS A 1 106 ? -15.849 -3.812 4.370 1.00 94.69 106 CYS A C 1
ATOM 810 O O . CYS A 1 106 ? -15.758 -5.040 4.404 1.00 94.69 106 CYS A O 1
ATOM 812 N N . ASN A 1 107 ? -15.532 -3.096 3.291 1.00 93.81 107 ASN A N 1
ATOM 813 C CA . ASN A 1 107 ? -15.030 -3.683 2.052 1.00 93.81 107 ASN A CA 1
ATOM 814 C C . ASN A 1 107 ? -13.547 -3.369 1.904 1.00 93.81 107 ASN A C 1
ATOM 816 O O . ASN A 1 107 ? -13.138 -2.231 2.101 1.00 93.81 107 ASN A O 1
ATOM 820 N N . GLY A 1 108 ? -12.742 -4.361 1.539 1.00 94.06 108 GLY A N 1
ATOM 821 C CA . GLY A 1 108 ? -11.337 -4.124 1.231 1.00 94.06 108 GLY A CA 1
ATOM 822 C C . GLY A 1 108 ? -11.146 -3.238 -0.003 1.00 94.06 108 GLY A C 1
ATOM 823 O O . GLY A 1 108 ? -12.096 -2.905 -0.712 1.00 94.06 108 GLY A O 1
ATOM 824 N N . THR A 1 109 ? -9.896 -2.884 -0.271 1.00 95.19 109 THR A N 1
ATOM 825 C CA . THR A 1 109 ? -9.496 -2.220 -1.517 1.00 95.19 109 THR A CA 1
ATOM 826 C C . THR A 1 109 ? -8.162 -2.770 -2.004 1.00 95.19 109 THR A C 1
ATOM 828 O O . THR A 1 109 ? -7.330 -3.193 -1.194 1.00 95.19 109 THR A O 1
ATOM 831 N N . LEU A 1 110 ? -7.964 -2.828 -3.321 1.00 92.69 110 LEU A N 1
ATOM 832 C CA . LEU A 1 110 ? -6.743 -3.367 -3.917 1.00 92.69 110 LEU A CA 1
ATOM 833 C C . LEU A 1 110 ? -6.400 -2.750 -5.276 1.00 92.69 110 LEU A C 1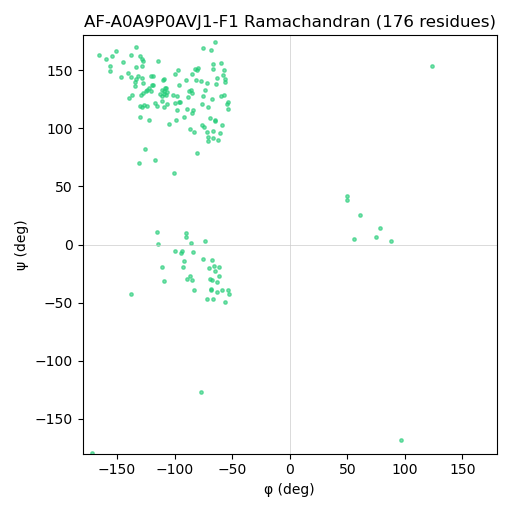
ATOM 835 O O . LEU A 1 110 ? -7.236 -2.153 -5.945 1.00 92.69 110 LEU A O 1
ATOM 839 N N . CYS A 1 111 ? -5.167 -3.007 -5.710 1.00 87.50 111 CYS A N 1
ATOM 840 C CA . CYS A 1 111 ? -4.705 -2.858 -7.088 1.00 87.50 111 CYS A CA 1
ATOM 841 C C . CYS A 1 111 ? -4.179 -4.225 -7.562 1.00 87.50 111 CYS A C 1
ATOM 843 O O . CYS A 1 111 ? -3.150 -4.696 -7.074 1.00 87.50 111 CYS A O 1
ATOM 845 N N . TYR A 1 112 ? -4.929 -4.904 -8.441 1.00 83.31 112 TYR A N 1
ATOM 846 C CA . TYR A 1 112 ? -4.629 -6.284 -8.867 1.00 83.31 112 TYR A CA 1
ATOM 847 C C . TYR A 1 112 ? -3.621 -6.356 -10.027 1.00 83.31 112 TYR A C 1
ATOM 849 O O . TYR A 1 112 ? -2.849 -7.317 -10.118 1.00 83.31 112 TYR A O 1
ATOM 857 N N . SER A 1 113 ? -3.605 -5.347 -10.903 1.00 88.19 113 SER A N 1
ATOM 858 C CA . SER A 1 113 ? -2.795 -5.363 -12.123 1.00 88.19 113 SER A CA 1
ATOM 859 C C . SER A 1 113 ? -1.290 -5.413 -11.848 1.00 88.19 113 SER A C 1
ATOM 861 O O . SER A 1 113 ? -0.770 -4.790 -10.919 1.00 88.19 113 SER A O 1
ATOM 863 N N . ASP A 1 114 ? -0.567 -6.150 -12.695 1.00 88.75 114 ASP A N 1
ATOM 864 C CA . ASP A 1 114 ? 0.898 -6.154 -12.716 1.00 88.75 114 ASP A CA 1
ATOM 865 C C . ASP A 1 114 ? 1.412 -4.923 -13.477 1.00 88.75 114 ASP A C 1
ATOM 867 O O . ASP A 1 114 ? 1.795 -4.990 -14.650 1.00 88.75 114 ASP A O 1
ATOM 871 N N . LEU A 1 115 ? 1.402 -3.772 -12.802 1.00 93.94 115 LEU A N 1
ATOM 872 C CA . LEU A 1 115 ? 1.804 -2.498 -13.399 1.00 93.94 115 LEU A CA 1
ATOM 873 C C . LEU A 1 115 ? 3.293 -2.449 -13.778 1.00 93.94 115 LEU A C 1
ATOM 875 O O . LEU A 1 115 ? 3.663 -1.629 -14.614 1.00 93.94 115 LEU A O 1
ATOM 879 N N . LEU A 1 116 ? 4.152 -3.330 -13.241 1.00 93.62 116 LEU A N 1
ATOM 880 C CA . LEU A 1 116 ? 5.551 -3.405 -13.684 1.00 93.62 116 LEU A CA 1
ATOM 881 C C . LEU A 1 116 ? 5.651 -3.943 -15.114 1.00 93.62 116 LEU A C 1
ATOM 883 O O . LEU A 1 116 ? 6.467 -3.451 -15.894 1.00 93.62 116 LEU A O 1
ATOM 887 N N . SER A 1 117 ? 4.808 -4.918 -15.468 1.00 93.81 117 SER A N 1
ATOM 888 C CA . SER A 1 117 ? 4.764 -5.497 -16.818 1.00 93.81 117 SER A CA 1
ATOM 889 C C . SER A 1 117 ? 4.211 -4.528 -17.871 1.00 93.81 117 SER A C 1
ATOM 891 O O . SER A 1 117 ? 4.629 -4.563 -19.029 1.00 93.81 117 SER A O 1
ATOM 893 N N . LEU A 1 118 ? 3.316 -3.627 -17.453 1.00 95.62 118 LEU A N 1
ATOM 894 C CA . LEU A 1 118 ? 2.657 -2.636 -18.309 1.00 95.62 118 LEU A CA 1
ATOM 895 C C . LEU A 1 118 ? 3.367 -1.276 -18.325 1.00 95.62 118 LEU A C 1
ATOM 897 O O . LEU A 1 118 ? 2.997 -0.402 -19.106 1.00 95.62 118 LEU A O 1
ATOM 901 N N . CYS A 1 119 ? 4.375 -1.085 -17.472 1.00 96.31 119 CYS A N 1
ATOM 902 C CA . CYS A 1 119 ? 5.036 0.200 -17.300 1.00 96.31 119 CYS A CA 1
ATOM 903 C C . CYS A 1 119 ? 5.664 0.689 -18.622 1.00 96.31 119 CYS A C 1
ATOM 905 O O . CYS A 1 119 ? 6.453 -0.065 -19.217 1.00 96.31 119 CYS A O 1
ATOM 907 N N . PRO A 1 120 ? 5.380 1.924 -19.082 1.00 96.88 120 PRO A N 1
ATOM 908 C CA . PRO A 1 120 ? 6.044 2.520 -20.242 1.00 96.88 120 PRO A CA 1
ATOM 909 C C . PRO A 1 120 ? 7.557 2.573 -20.055 1.00 96.88 120 PRO A C 1
ATOM 911 O O . PRO A 1 120 ? 8.047 2.661 -18.929 1.00 96.88 120 PRO A O 1
ATOM 914 N N . GLN A 1 121 ? 8.319 2.495 -21.146 1.00 96.50 121 GLN A N 1
ATOM 915 C CA . GLN A 1 121 ? 9.776 2.364 -21.073 1.00 96.50 121 GLN A CA 1
ATOM 916 C C . GLN A 1 121 ? 10.428 3.529 -20.314 1.00 96.50 121 GLN A C 1
ATOM 918 O O . GLN A 1 121 ? 11.343 3.311 -19.524 1.00 96.50 121 GLN A O 1
ATOM 923 N N . GLU A 1 1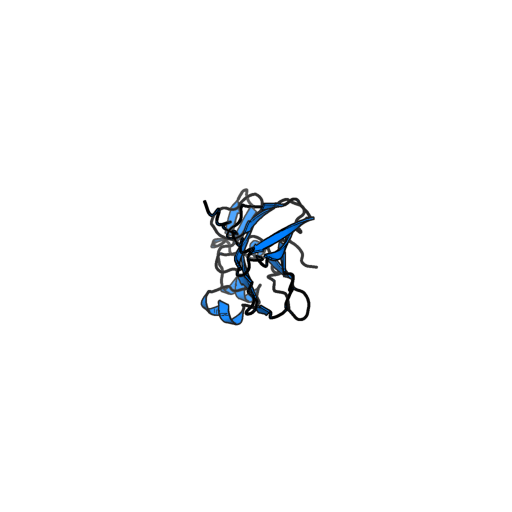22 ? 9.922 4.735 -20.527 1.00 95.31 122 GLU A N 1
ATOM 924 C CA . GLU A 1 122 ? 10.356 5.990 -19.924 1.00 95.31 122 GLU A CA 1
ATOM 925 C C . GLU A 1 122 ? 10.014 6.113 -18.428 1.00 95.31 122 GLU A C 1
ATOM 927 O O . GLU A 1 122 ? 10.671 6.868 -17.715 1.00 95.31 122 GLU A O 1
ATOM 932 N N . ASN A 1 123 ? 9.046 5.337 -17.927 1.00 96.12 123 ASN A N 1
ATOM 933 C CA . ASN A 1 123 ? 8.626 5.336 -16.520 1.00 96.12 123 ASN A CA 1
ATOM 934 C C . ASN A 1 123 ? 9.238 4.181 -15.708 1.00 96.12 123 ASN A C 1
ATOM 936 O O . ASN A 1 123 ? 9.037 4.105 -14.493 1.00 96.12 123 ASN A O 1
ATOM 940 N N . ARG A 1 124 ? 9.969 3.260 -16.347 1.00 95.12 124 ARG A N 1
ATOM 941 C CA . ARG A 1 124 ? 10.563 2.096 -15.673 1.00 95.12 124 ARG A CA 1
ATOM 942 C C . ARG A 1 124 ? 11.755 2.499 -14.819 1.00 95.12 124 ARG A C 1
ATOM 944 O O . ARG A 1 124 ? 12.706 3.109 -15.299 1.00 95.12 124 ARG A O 1
ATOM 951 N N . ILE A 1 125 ? 11.775 2.002 -13.589 1.00 93.38 125 ILE A N 1
ATOM 952 C CA . ILE A 1 125 ? 12.981 1.963 -12.765 1.00 93.38 125 ILE A CA 1
ATOM 953 C C . ILE A 1 125 ? 13.583 0.570 -12.893 1.00 93.38 125 ILE A C 1
ATOM 955 O O . ILE A 1 125 ? 12.970 -0.427 -12.504 1.00 93.38 125 ILE A O 1
ATOM 959 N N . ILE A 1 126 ? 14.787 0.498 -13.463 1.00 92.69 126 ILE A N 1
ATOM 960 C CA . ILE A 1 126 ? 15.477 -0.760 -13.753 1.00 92.69 126 ILE A CA 1
ATOM 961 C C . ILE A 1 126 ? 16.645 -0.947 -12.786 1.00 92.69 126 ILE A C 1
ATOM 963 O O . ILE A 1 126 ? 17.510 -0.081 -12.663 1.00 92.69 126 ILE A O 1
ATOM 967 N N . LYS A 1 127 ? 16.709 -2.112 -12.137 1.00 90.88 127 LYS A N 1
ATOM 968 C CA . LYS A 1 127 ? 17.854 -2.556 -11.329 1.00 90.88 127 LYS A CA 1
ATOM 969 C C . LYS A 1 127 ? 18.180 -4.000 -11.671 1.00 90.88 127 LYS A C 1
ATOM 971 O O . LYS A 1 127 ? 17.278 -4.821 -11.816 1.00 90.88 127 LYS A O 1
ATOM 976 N N . SER A 1 128 ? 19.465 -4.312 -11.825 1.00 90.25 128 SER A N 1
ATOM 977 C CA . SER A 1 128 ? 19.929 -5.670 -12.155 1.00 90.25 128 SER A CA 1
ATOM 978 C C . SER A 1 128 ? 19.187 -6.285 -13.353 1.00 90.25 128 SER A C 1
ATOM 980 O O . SER A 1 128 ? 18.798 -7.452 -13.324 1.00 90.25 128 SER A O 1
ATOM 982 N N . ASN A 1 129 ? 18.957 -5.473 -14.393 1.00 90.75 129 ASN A N 1
ATOM 983 C CA . ASN A 1 129 ? 18.240 -5.844 -15.618 1.00 90.75 129 ASN A CA 1
ATOM 984 C C . ASN A 1 129 ? 16.768 -6.274 -15.416 1.00 90.75 129 ASN A C 1
ATOM 986 O O . ASN A 1 129 ? 16.223 -7.038 -16.209 1.00 90.75 129 ASN A O 1
ATOM 990 N N . ARG A 1 130 ? 16.116 -5.804 -14.345 1.00 91.31 130 ARG A N 1
ATOM 991 C CA . ARG A 1 130 ? 14.691 -6.027 -14.064 1.00 91.31 130 ARG A CA 1
ATOM 992 C C . ARG A 1 130 ? 13.995 -4.706 -13.774 1.00 91.31 130 ARG A C 1
ATOM 994 O O . ARG A 1 130 ? 14.579 -3.840 -13.126 1.00 91.31 130 ARG A O 1
ATOM 1001 N N . VAL A 1 131 ? 12.749 -4.569 -14.221 1.00 92.81 131 VAL A N 1
ATOM 1002 C CA . VAL A 1 131 ? 11.872 -3.471 -13.792 1.00 92.81 131 VAL A CA 1
ATOM 1003 C C . VAL A 1 131 ? 11.482 -3.739 -12.341 1.00 92.81 131 VAL A C 1
ATOM 1005 O O . VAL A 1 131 ? 10.898 -4.779 -12.050 1.00 92.81 131 VAL A O 1
ATOM 1008 N N . VAL A 1 132 ? 11.857 -2.842 -11.431 1.00 93.00 132 VAL A N 1
ATOM 1009 C CA . VAL A 1 132 ? 11.614 -2.989 -9.982 1.00 93.00 132 VAL A CA 1
ATOM 1010 C C . VAL A 1 132 ? 10.584 -2.001 -9.447 1.00 93.00 132 VAL A C 1
ATOM 1012 O O . VAL A 1 132 ? 10.024 -2.222 -8.377 1.00 93.00 132 VAL A O 1
ATOM 1015 N N . ALA A 1 133 ? 10.334 -0.926 -10.187 1.00 94.44 133 ALA A N 1
ATOM 1016 C CA . ALA A 1 133 ? 9.289 0.041 -9.907 1.00 94.44 133 ALA A CA 1
ATOM 1017 C C . ALA A 1 133 ? 8.865 0.739 -11.207 1.00 94.44 133 ALA A C 1
ATOM 1019 O O . ALA A 1 133 ? 9.578 0.709 -12.216 1.00 94.44 133 ALA A O 1
ATOM 1020 N N . CYS A 1 134 ? 7.696 1.360 -11.167 1.00 95.00 134 CYS A N 1
ATOM 1021 C CA . CYS A 1 134 ? 7.115 2.153 -12.231 1.00 95.00 134 CYS A CA 1
ATOM 1022 C C . CYS A 1 134 ? 6.755 3.527 -11.672 1.00 95.00 134 CYS A C 1
ATOM 1024 O O . CYS A 1 134 ? 5.960 3.629 -10.733 1.00 95.00 134 CYS A O 1
ATOM 1026 N N . MET A 1 135 ? 7.344 4.577 -12.241 1.00 95.12 135 MET A N 1
ATOM 1027 C CA . MET A 1 135 ? 6.960 5.952 -11.936 1.00 95.12 135 MET A CA 1
ATOM 1028 C C . MET A 1 135 ? 5.488 6.183 -12.285 1.00 95.12 135 MET A C 1
ATOM 1030 O O . MET A 1 135 ? 4.920 5.484 -13.130 1.00 95.12 135 MET A O 1
ATOM 1034 N N . ASN A 1 136 ? 4.875 7.177 -11.640 1.00 88.94 136 ASN A N 1
ATOM 1035 C CA . ASN A 1 136 ? 3.459 7.466 -11.828 1.00 88.94 136 ASN A CA 1
ATOM 1036 C C . ASN A 1 136 ? 3.124 7.660 -13.319 1.00 88.94 136 ASN A C 1
ATOM 1038 O O . ASN A 1 136 ? 3.719 8.493 -14.004 1.00 88.94 136 ASN A O 1
ATOM 1042 N N . THR A 1 137 ? 2.185 6.847 -13.802 1.00 94.19 137 THR A N 1
ATOM 1043 C CA . THR A 1 137 ? 1.635 6.892 -15.158 1.00 94.19 137 THR A CA 1
ATOM 1044 C C . THR A 1 137 ? 0.111 6.993 -15.035 1.00 94.19 137 THR A C 1
ATOM 1046 O O . THR A 1 137 ? -0.562 5.960 -15.104 1.00 94.19 137 THR A O 1
ATOM 1049 N N . PRO A 1 138 ? -0.463 8.197 -14.821 1.00 93.19 138 PRO A N 1
ATOM 1050 C CA . PRO A 1 138 ? -1.825 8.315 -14.307 1.00 93.19 138 PRO A CA 1
ATOM 1051 C C . PRO A 1 138 ? -2.886 7.587 -15.133 1.00 93.19 138 PRO A C 1
ATOM 1053 O O . PRO A 1 138 ? -3.616 6.752 -14.611 1.00 93.19 138 PRO A O 1
ATOM 1056 N N . SER A 1 139 ? -2.895 7.794 -16.452 1.00 93.50 139 SER A N 1
ATOM 1057 C CA . SER A 1 139 ? -3.879 7.159 -17.338 1.00 93.50 139 SER A CA 1
ATOM 1058 C C . SER A 1 139 ? -3.784 5.629 -17.364 1.00 93.50 139 SER A C 1
ATOM 1060 O O . SER A 1 139 ? -4.797 4.954 -17.532 1.00 93.50 139 SER A O 1
ATOM 1062 N N . LEU A 1 140 ? -2.581 5.065 -17.198 1.00 95.44 140 LEU A N 1
ATOM 1063 C CA . LEU A 1 140 ? -2.402 3.616 -17.080 1.00 95.44 140 LEU A CA 1
ATOM 1064 C C . LEU A 1 140 ? -2.914 3.132 -15.722 1.00 95.44 140 LEU A C 1
ATOM 1066 O O . LEU A 1 140 ? -3.652 2.156 -15.651 1.00 95.44 140 L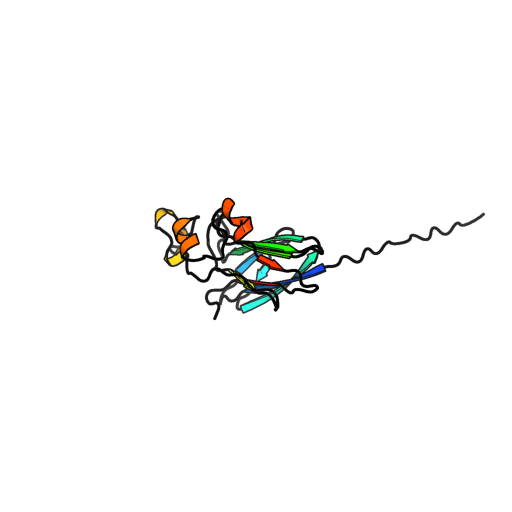EU A O 1
ATOM 1070 N N . PHE A 1 141 ? -2.535 3.815 -14.646 1.00 95.62 141 PHE A N 1
ATOM 1071 C CA . PHE A 1 141 ? -2.859 3.396 -13.287 1.00 95.62 141 PHE A CA 1
ATOM 1072 C C . PHE A 1 141 ? -4.354 3.514 -12.984 1.00 95.62 141 PHE A C 1
ATOM 1074 O O . PHE A 1 141 ? -4.905 2.612 -12.366 1.00 95.62 141 PHE A O 1
ATOM 1081 N N . GLU A 1 142 ? -5.027 4.563 -13.463 1.00 94.38 14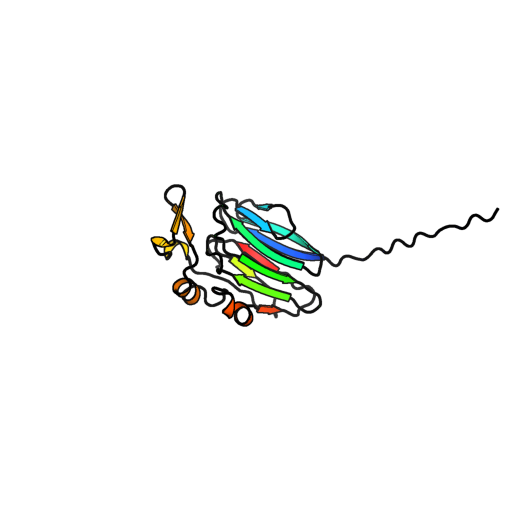2 GLU A N 1
ATOM 1082 C CA . GLU A 1 142 ? -6.480 4.734 -13.314 1.00 94.38 142 GLU A CA 1
ATOM 1083 C C . GLU A 1 142 ? -7.249 3.620 -14.025 1.00 94.38 142 GLU A C 1
ATOM 1085 O O . GLU A 1 142 ? -8.229 3.092 -13.497 1.00 94.38 142 GLU A O 1
ATOM 1090 N N . LYS A 1 143 ? -6.782 3.239 -15.219 1.00 94.81 143 LYS A N 1
ATOM 1091 C CA . LYS A 1 143 ? -7.382 2.166 -16.012 1.00 94.81 143 LYS A CA 1
ATOM 1092 C C . LYS A 1 143 ? -7.217 0.803 -15.340 1.00 94.81 143 LYS A C 1
ATOM 1094 O O . LYS A 1 143 ? -8.163 0.024 -15.288 1.00 94.81 143 LYS A O 1
ATOM 1099 N N . GLU A 1 144 ? -6.011 0.509 -14.872 1.00 95.44 144 GLU A N 1
ATOM 1100 C CA . GLU A 1 144 ? -5.632 -0.814 -14.374 1.00 95.44 144 GLU A CA 1
ATOM 1101 C C . GLU A 1 144 ? -5.974 -1.015 -12.887 1.00 95.44 144 GLU A C 1
ATOM 1103 O O . GLU A 1 144 ? -6.237 -2.131 -12.443 1.00 95.44 144 GLU A O 1
ATOM 1108 N N . CYS A 1 145 ? -6.015 0.064 -12.105 1.00 94.75 145 CYS A N 1
ATOM 1109 C CA . CYS A 1 145 ? -6.299 0.043 -10.674 1.00 94.75 145 CYS A CA 1
ATOM 1110 C C . CYS A 1 145 ? -7.370 1.082 -10.309 1.00 94.75 145 CYS A C 1
ATOM 1112 O O . CYS A 1 145 ? -7.082 2.056 -9.612 1.00 94.75 145 CYS A O 1
ATOM 1114 N N . PRO A 1 146 ? -8.637 0.855 -10.711 1.00 93.62 146 PRO A N 1
ATOM 1115 C CA . PRO A 1 146 ? -9.711 1.843 -10.595 1.00 93.62 146 PRO A CA 1
ATOM 1116 C C . PRO A 1 146 ? -10.119 2.163 -9.153 1.00 93.62 146 PRO A C 1
ATOM 1118 O O . PRO A 1 146 ? -10.842 3.131 -8.929 1.00 93.62 146 PRO A O 1
ATOM 1121 N N . GLU A 1 147 ? -9.704 1.370 -8.166 1.00 94.38 147 GLU A N 1
ATOM 1122 C CA . GLU A 1 147 ? -9.937 1.673 -6.750 1.00 94.38 147 GLU A CA 1
ATOM 1123 C C . GLU A 1 147 ? -8.800 2.463 -6.094 1.00 94.38 147 GLU A C 1
ATOM 1125 O O . GLU A 1 147 ? -8.986 2.983 -4.996 1.00 94.38 147 GLU A O 1
ATOM 1130 N N . ALA A 1 148 ? -7.634 2.551 -6.737 1.00 95.81 148 ALA A N 1
ATOM 1131 C CA . ALA A 1 148 ? -6.488 3.247 -6.179 1.00 95.81 148 ALA A CA 1
ATOM 1132 C C . ALA A 1 148 ? -6.581 4.7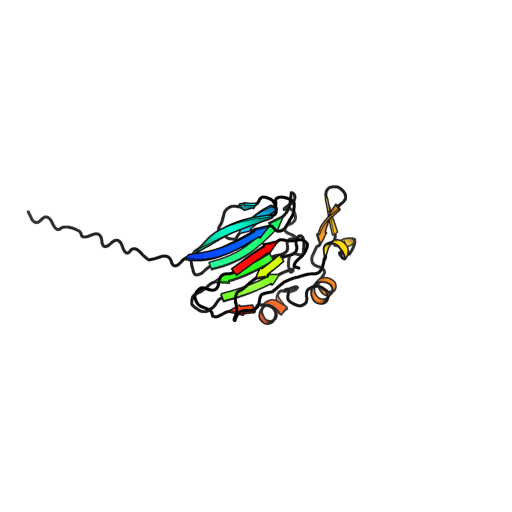60 -6.417 1.00 95.81 148 ALA A C 1
ATOM 1134 O O . ALA A 1 148 ? -7.147 5.221 -7.406 1.00 95.81 148 ALA A O 1
ATOM 1135 N N . ILE A 1 149 ? -5.988 5.533 -5.509 1.00 97.06 149 ILE A N 1
ATOM 1136 C CA . ILE A 1 149 ? -5.742 6.963 -5.708 1.00 97.06 149 ILE A CA 1
ATOM 1137 C C . ILE A 1 149 ? -4.554 7.097 -6.655 1.00 97.06 149 ILE A C 1
ATOM 1139 O O . ILE A 1 149 ? -3.463 6.622 -6.333 1.00 97.06 149 ILE A O 1
ATOM 1143 N N . VAL A 1 150 ? -4.740 7.757 -7.793 1.00 95.44 150 VAL A N 1
ATOM 1144 C CA . VAL A 1 150 ? -3.667 7.960 -8.777 1.00 95.44 150 VAL A CA 1
ATOM 1145 C C . VAL A 1 150 ? -3.211 9.414 -8.809 1.00 95.44 150 VAL A C 1
ATOM 1147 O O . VAL A 1 150 ? -2.022 9.696 -8.989 1.00 95.44 150 VAL A O 1
ATOM 1150 N N . THR A 1 151 ? -4.136 10.334 -8.537 1.00 92.56 151 THR A N 1
ATOM 1151 C CA . THR A 1 151 ? -3.861 11.759 -8.348 1.00 92.56 151 THR A CA 1
ATOM 1152 C C . THR A 1 151 ? -4.478 12.268 -7.042 1.00 92.56 151 THR A C 1
ATOM 1154 O O . THR A 1 151 ? -5.486 11.744 -6.566 1.00 92.56 151 THR A O 1
ATOM 1157 N N . ASP A 1 152 ? -3.906 13.323 -6.451 1.00 87.62 152 ASP A N 1
ATOM 1158 C CA . ASP A 1 152 ? -4.403 13.875 -5.179 1.00 87.62 152 ASP A CA 1
ATOM 1159 C C . ASP A 1 152 ? -5.853 14.386 -5.263 1.00 87.62 152 ASP A C 1
ATOM 1161 O O . ASP A 1 152 ? -6.582 14.354 -4.269 1.00 87.62 152 ASP A O 1
ATOM 1165 N N . GLY A 1 153 ? -6.302 14.804 -6.453 1.00 83.00 153 GLY A N 1
ATOM 1166 C CA . GLY A 1 153 ? -7.674 15.263 -6.692 1.00 83.00 153 GLY A CA 1
ATOM 1167 C C . GLY A 1 153 ? -8.739 14.176 -6.501 1.00 83.00 153 GLY A C 1
ATOM 1168 O O . GLY A 1 153 ? -9.891 14.492 -6.211 1.00 83.00 153 GLY A O 1
ATOM 1169 N N . GLU A 1 154 ? -8.366 12.899 -6.601 1.00 84.19 154 GLU A N 1
ATOM 1170 C CA . GLU A 1 154 ? -9.277 11.755 -6.466 1.00 84.19 154 GLU A CA 1
ATOM 1171 C C . GLU A 1 154 ? -9.340 11.194 -5.043 1.00 84.19 154 GLU A C 1
ATOM 1173 O O . GLU A 1 154 ? -10.133 10.293 -4.757 1.00 84.19 154 GLU A O 1
ATOM 1178 N N . LYS A 1 155 ? -8.509 11.706 -4.128 1.00 85.81 155 LYS A N 1
ATOM 1179 C CA . LYS A 1 155 ? -8.354 11.136 -2.786 1.00 85.81 155 LYS A CA 1
ATOM 1180 C C . LYS A 1 155 ? -9.690 10.970 -2.066 1.00 85.81 155 LYS A C 1
ATOM 1182 O O . LYS A 1 155 ? -9.930 9.924 -1.469 1.00 85.81 155 LYS A O 1
ATOM 1187 N N . SER A 1 156 ? -10.583 11.952 -2.154 1.00 81.25 156 SER A N 1
ATOM 1188 C CA . SER A 1 156 ? -11.892 11.909 -1.491 1.00 81.25 156 SER A CA 1
ATOM 1189 C C . SER A 1 156 ? -12.843 10.848 -2.056 1.00 81.25 156 SER A C 1
ATOM 1191 O O . SER A 1 156 ? -13.660 10.326 -1.303 1.00 81.25 156 SER A O 1
ATOM 1193 N N . SER A 1 157 ? -12.749 10.509 -3.346 1.00 89.31 157 SER A N 1
ATOM 1194 C CA . SER A 1 157 ? -13.661 9.562 -4.004 1.00 89.31 157 SER A CA 1
ATOM 1195 C C . SER A 1 157 ? -13.183 8.111 -3.921 1.00 89.31 157 SER A C 1
ATOM 1197 O O . SER A 1 157 ? -14.005 7.194 -3.889 1.00 89.31 157 SER A O 1
ATOM 1199 N N . LYS A 1 158 ? -11.864 7.891 -3.869 1.00 94.06 158 LYS A N 1
ATOM 1200 C CA . LYS A 1 158 ? -11.251 6.553 -3.794 1.00 94.06 158 LYS A CA 1
ATOM 1201 C C . LYS A 1 158 ? -10.982 6.088 -2.362 1.00 94.06 158 LYS A C 1
ATOM 1203 O O . LYS A 1 158 ? -10.851 4.889 -2.124 1.00 94.06 158 LYS A O 1
ATOM 1208 N N . THR A 1 159 ? -10.936 7.009 -1.397 1.00 96.31 159 THR A N 1
ATOM 1209 C CA . THR A 1 159 ? -10.798 6.650 0.020 1.00 96.31 159 THR A CA 1
ATOM 1210 C C . THR A 1 159 ? -12.051 5.936 0.513 1.00 96.31 159 THR A C 1
ATOM 1212 O O . THR A 1 159 ? -13.165 6.448 0.416 1.00 96.31 159 THR A O 1
ATOM 1215 N N . LYS A 1 160 ? -11.864 4.740 1.071 1.00 96.62 160 LYS A N 1
ATOM 1216 C CA . LYS A 1 160 ? -12.920 3.984 1.742 1.00 96.62 160 LYS A CA 1
ATOM 1217 C C . LYS A 1 160 ? -13.025 4.445 3.190 1.00 96.62 160 LYS A C 1
ATOM 1219 O O . LYS A 1 160 ? -12.012 4.729 3.824 1.00 96.62 160 LYS A O 1
ATOM 1224 N N . SER A 1 161 ? -14.240 4.427 3.723 1.00 95.69 161 SER A N 1
ATOM 1225 C CA . SER A 1 161 ? -14.510 4.695 5.136 1.00 95.69 161 SER A CA 1
ATOM 1226 C C . SER A 1 161 ? -15.142 3.473 5.793 1.00 95.69 161 SER A C 1
ATOM 1228 O O . SER A 1 161 ? -15.912 2.746 5.164 1.00 95.69 161 SER A O 1
ATOM 1230 N N . CYS A 1 162 ? -14.818 3.233 7.058 1.00 95.56 162 CYS A N 1
ATOM 1231 C CA . CYS A 1 162 ? -15.369 2.143 7.854 1.00 95.56 162 CYS A CA 1
ATOM 1232 C C . CYS A 1 162 ? -15.640 2.637 9.272 1.00 95.56 162 CYS A C 1
ATOM 1234 O O . CYS A 1 162 ? -14.753 3.162 9.936 1.00 95.56 162 CYS A O 1
ATOM 1236 N N . HIS A 1 163 ? -16.870 2.461 9.746 1.00 93.00 163 HIS A N 1
ATOM 1237 C CA . HIS A 1 163 ? -17.247 2.799 11.115 1.00 93.00 163 HIS A CA 1
ATOM 1238 C C . HIS A 1 163 ? -17.675 1.521 11.838 1.00 93.00 163 HIS A C 1
ATOM 1240 O O . HIS A 1 163 ? -18.860 1.259 12.030 1.00 93.00 163 HIS A O 1
ATOM 1246 N N . ASN A 1 164 ? -16.686 0.683 12.156 1.00 88.56 164 ASN A N 1
ATOM 1247 C CA . ASN A 1 164 ? -16.879 -0.592 12.839 1.00 88.56 164 ASN A CA 1
ATOM 1248 C C . ASN A 1 164 ? -15.914 -0.694 14.038 1.00 88.56 164 ASN A C 1
ATOM 1250 O O . ASN A 1 164 ? -14.693 -0.789 13.847 1.00 88.56 164 ASN A O 1
ATOM 1254 N N . PRO A 1 165 ? -16.420 -0.639 15.284 1.00 81.69 165 PRO A N 1
ATOM 1255 C CA . PRO A 1 165 ? -15.597 -0.837 16.472 1.00 81.69 165 PRO A CA 1
ATOM 1256 C C . PRO A 1 165 ? -14.891 -2.198 16.422 1.00 81.69 165 PRO A C 1
ATOM 1258 O O . PRO A 1 165 ? -15.524 -3.223 16.193 1.00 81.69 165 PRO A O 1
ATOM 1261 N N . GLY A 1 166 ? -13.572 -2.220 16.623 1.00 82.94 166 GLY A N 1
ATOM 1262 C CA . GLY A 1 166 ? -12.784 -3.455 16.549 1.00 82.94 166 GLY A CA 1
ATOM 1263 C C . GLY A 1 166 ? -12.453 -3.930 15.131 1.00 82.94 166 GLY A C 1
ATOM 1264 O O . GLY A 1 166 ? -12.009 -5.065 14.974 1.00 82.94 166 GLY A O 1
ATOM 1265 N N . GLN A 1 167 ? -12.637 -3.088 14.106 1.00 92.44 167 GLN A N 1
ATOM 1266 C CA . GLN A 1 167 ? -12.213 -3.408 12.745 1.00 92.44 167 GLN A CA 1
ATOM 1267 C C . GLN A 1 167 ? -10.731 -3.807 12.699 1.00 92.44 167 GLN A C 1
ATOM 1269 O O . GLN A 1 167 ? -9.846 -2.991 12.954 1.00 92.44 167 GLN A O 1
ATOM 1274 N N . LEU A 1 168 ? -10.470 -5.057 12.315 1.00 93.25 168 LEU A N 1
ATOM 1275 C CA . LEU A 1 168 ? -9.130 -5.525 11.984 1.00 93.25 168 LEU A CA 1
ATOM 1276 C C . LEU A 1 168 ? -8.827 -5.202 10.520 1.00 93.25 168 LEU A C 1
ATOM 1278 O O . LEU A 1 168 ? -9.620 -5.528 9.631 1.00 93.25 168 LEU A O 1
ATOM 1282 N N . TYR A 1 169 ? -7.668 -4.603 10.280 1.00 96.94 169 TYR A N 1
ATOM 1283 C CA . TYR A 1 169 ? -7.134 -4.366 8.944 1.00 96.94 169 TYR A CA 1
ATOM 1284 C C . TYR A 1 169 ? -5.954 -5.290 8.694 1.00 96.94 169 TYR A C 1
ATOM 1286 O O . TYR A 1 169 ? -5.063 -5.396 9.543 1.00 96.94 169 TYR A O 1
ATOM 1294 N N . ARG A 1 170 ? -5.916 -5.909 7.512 1.00 97.31 170 ARG A N 1
ATOM 1295 C CA . ARG A 1 170 ? -4.724 -6.600 7.024 1.00 97.31 170 ARG A CA 1
ATOM 1296 C C . ARG A 1 170 ? -4.187 -5.915 5.775 1.00 97.31 170 ARG A C 1
ATOM 1298 O O . ARG A 1 170 ? -4.875 -5.859 4.763 1.00 97.31 170 ARG A O 1
ATOM 1305 N N . VAL A 1 171 ? -2.953 -5.424 5.835 1.00 97.50 171 VAL A N 1
ATOM 1306 C CA . VAL A 1 171 ? -2.218 -4.940 4.661 1.00 97.50 171 VAL A CA 1
ATOM 1307 C C . VAL A 1 171 ? -1.406 -6.098 4.100 1.00 97.50 171 VAL A C 1
ATOM 1309 O O . VAL A 1 171 ? -0.456 -6.563 4.726 1.00 97.50 171 VAL A O 1
ATOM 1312 N N . ASN A 1 172 ? -1.818 -6.591 2.939 1.00 96.44 172 ASN A N 1
ATOM 1313 C CA . ASN A 1 172 ? -1.239 -7.752 2.283 1.00 96.44 172 ASN A CA 1
ATOM 1314 C C . ASN A 1 172 ? -0.411 -7.322 1.066 1.00 96.44 172 ASN A C 1
ATOM 1316 O O . ASN A 1 172 ? -0.931 -6.693 0.141 1.00 96.44 172 ASN A O 1
ATOM 1320 N N . PHE A 1 173 ? 0.873 -7.675 1.084 1.00 95.31 173 PHE A N 1
ATOM 1321 C CA . PHE A 1 173 ? 1.812 -7.521 -0.020 1.00 95.31 173 PHE A CA 1
ATOM 1322 C C . PHE A 1 173 ? 1.958 -8.858 -0.743 1.00 95.31 173 PHE A C 1
ATOM 1324 O O . PHE A 1 173 ? 2.376 -9.838 -0.129 1.00 95.31 173 PHE A O 1
ATOM 1331 N N . GLY A 1 174 ? 1.662 -8.926 -2.041 1.00 88.19 174 GLY A N 1
ATOM 1332 C CA . GLY A 1 174 ? 1.683 -10.214 -2.739 1.00 88.19 174 GLY A CA 1
ATOM 1333 C C . GLY A 1 174 ? 1.674 -10.126 -4.253 1.00 88.19 174 GLY A C 1
ATOM 1334 O O . GLY A 1 174 ? 1.367 -9.089 -4.831 1.00 88.19 174 GLY A O 1
ATOM 1335 N N . LYS A 1 175 ? 2.034 -11.232 -4.911 1.00 69.69 175 LYS A N 1
ATOM 1336 C CA . LYS A 1 175 ? 1.927 -11.351 -6.367 1.00 69.69 175 LYS A CA 1
ATOM 1337 C C . LYS A 1 175 ? 0.503 -11.743 -6.771 1.00 69.69 175 LYS A C 1
ATOM 1339 O O . LYS A 1 175 ? -0.016 -11.168 -7.709 1.00 69.69 175 LYS A O 1
ATOM 1344 N N . ASP A 1 176 ? -0.152 -12.623 -6.032 1.00 65.38 176 ASP A N 1
ATOM 1345 C CA . ASP A 1 176 ? -1.443 -13.164 -6.439 1.00 65.38 176 ASP A CA 1
ATOM 1346 C C . ASP A 1 176 ? -2.417 -13.024 -5.265 1.00 65.38 176 ASP A C 1
ATOM 1348 O O . ASP A 1 176 ? -2.156 -13.499 -4.161 1.00 65.38 176 ASP A O 1
ATOM 1352 N N . PHE A 1 177 ? -3.501 -12.278 -5.484 1.00 60.12 177 PHE A N 1
ATOM 1353 C CA . PHE A 1 177 ? -4.615 -12.154 -4.545 1.00 60.12 177 PHE A CA 1
ATOM 1354 C C . PHE A 1 177 ? -5.747 -13.073 -5.016 1.00 60.12 177 PHE A C 1
ATOM 1356 O O . PHE A 1 177 ? -6.805 -12.582 -5.412 1.00 60.12 177 PHE A O 1
ATOM 1363 N N . GLU A 1 178 ? -5.482 -14.378 -5.073 1.00 44.03 178 GLU A N 1
ATOM 1364 C CA . GLU A 1 178 ? -6.526 -15.390 -5.298 1.00 44.03 178 GLU A CA 1
ATOM 1365 C C . GLU A 1 178 ? -7.375 -15.594 -4.037 1.00 44.03 178 GLU A C 1
ATOM 1367 O O . GLU A 1 178 ? -6.798 -15.637 -2.924 1.00 44.03 178 GLU A O 1
#

Foldseek 3Di:
DDDDPPPPPPPPPPQDWAKEKEFAQACAWKWKDKPPDDIDIGGHGDMDIDTHGPQDWIWIWMAGPDDPPQQTWIWTWTDHLVWIKIFIACQSFYFFWKKKDKDPPFHIFTQQDPCQVVADPVQFDDDPNGRRTGGQDQVVCCVRRVLHHRDPVCCVVSMGIGNDPNMYIYIYTHNDPD

Solvent-accessible surface area (backbone atoms only — not comparable to full-atom values): 10110 Å² total; per-residue (Å²): 137,86,83,79,82,79,78,79,78,76,78,77,75,80,77,59,61,45,61,37,35,39,34,34,61,31,94,49,52,36,40,35,43,38,66,95,53,77,72,42,82,39,56,42,68,34,76,48,82,44,78,42,61,62,73,36,71,41,43,41,36,62,25,58,98,64,72,74,87,75,39,33,29,30,41,38,40,34,45,41,97,91,38,28,38,37,34,40,33,32,58,51,4,36,50,55,38,48,32,43,44,50,52,85,97,41,76,56,48,48,38,80,55,66,55,63,83,68,40,50,81,90,36,47,39,72,55,96,93,35,69,60,22,18,48,63,49,54,76,59,45,45,70,56,20,73,49,34,23,45,47,81,90,41,42,80,80,36,44,44,73,39,83,55,93,85,66,51,41,34,46,37,36,38,84,74,94,125

Secondary structure (DSSP, 8-state):
----------------EEEEEEEE-SSS-EEEEETTS--EEE-TTEEEEEEEESSEEEEEEEESS--TTS---EEEEEE-TT-EEEEEE-TT-BSS-EEEE--TTS--EE--S-HHHH--GGGEEEETTEEEEE---HHHHHHH-TTSB-SGGGHHHH-EEE--TT--EEEEE-S---

InterPro domains:
  IPR001938 Thaumatin family [PF00314] (62-136)
  IPR001938 Thaumatin family [PS51367] (62-173)
  IPR001938 Thaumatin family [PTHR31048] (63-144)
  IPR001938 Thaumatin family [SM00205] (20-175)
  IPR037176 Osmotin/thaumatin-like superfamily [G3DSA:2.60.110.10] (19-174)
  IPR037176 Osmotin/thaumatin-like superfamily [SSF49870] (41-173)

Organism: Brassicogethes aeneus (NCBI:txid1431903)

Nearest PDB structures (foldseek):
  4l2j-assembly1_A  TM=8.415E-01  e=2.466E-11  Calotropis procera
  4bct-assembly1_A  TM=8.431E-01  e=1.011E-10  Actinidia deliciosa
  7p23-assembly2_B  TM=8.609E-01  e=2.640E-10  Puccinia graminis f. sp. tritici CRL 75-36-700-3
  5a9d-assembly1_B  TM=4.217E-01  e=3.840E-02  Mus musculus
  7pmx-assembly1_A  TM=4.831E-01  e=1.488E-01  Homo sapiens